Protein AF-A0A7S2WQH9-F1 (afdb_monomer_lite)

Structure (mmCIF, N/CA/C/O backbone):
data_AF-A0A7S2WQH9-F1
#
_entry.id   AF-A0A7S2WQH9-F1
#
loop_
_atom_site.group_PDB
_atom_site.id
_atom_site.type_symbol
_atom_site.label_atom_id
_atom_site.label_alt_id
_atom_site.label_comp_id
_atom_site.label_asym_id
_atom_site.label_entity_id
_atom_site.label_seq_id
_atom_site.pdbx_PDB_ins_code
_atom_site.Cartn_x
_atom_site.Cartn_y
_atom_site.Cartn_z
_atom_site.occupancy
_atom_site.B_iso_or_equiv
_atom_site.auth_seq_id
_atom_site.auth_comp_id
_atom_site.auth_asym_id
_atom_site.auth_atom_id
_atom_site.pdbx_PDB_model_num
ATOM 1 N N . SER A 1 1 ? -2.756 -6.458 -1.793 1.00 85.88 1 SER A N 1
ATOM 2 C CA . SER A 1 1 ? -1.752 -6.428 -0.694 1.00 85.88 1 SER A CA 1
ATOM 3 C C . SER A 1 1 ? -2.312 -5.592 0.445 1.00 85.88 1 SER A C 1
ATOM 5 O O . SER A 1 1 ? -3.087 -4.692 0.148 1.00 85.88 1 SER A O 1
ATOM 7 N N . VAL A 1 2 ? -1.973 -5.863 1.709 1.00 92.31 2 VAL A N 1
ATOM 8 C CA . VAL A 1 2 ? -2.461 -5.081 2.862 1.00 92.31 2 VAL A CA 1
ATOM 9 C C . VAL A 1 2 ? -1.279 -4.612 3.695 1.00 92.31 2 VAL A C 1
ATOM 11 O O . VAL A 1 2 ? -0.438 -5.411 4.097 1.00 92.31 2 VAL A O 1
ATOM 14 N N . ILE A 1 3 ? -1.234 -3.314 3.964 1.00 93.81 3 ILE A N 1
ATOM 15 C CA . ILE A 1 3 ? -0.282 -2.675 4.868 1.00 93.81 3 ILE A CA 1
ATOM 16 C C . ILE A 1 3 ? -1.102 -2.006 5.973 1.00 93.81 3 ILE A C 1
ATOM 18 O O . ILE A 1 3 ? -2.163 -1.447 5.701 1.00 93.81 3 ILE A O 1
ATOM 22 N N . PHE A 1 4 ? -0.628 -2.039 7.217 1.00 94.31 4 PHE A N 1
ATOM 23 C CA . PHE A 1 4 ? -1.263 -1.304 8.308 1.00 94.31 4 PHE A CA 1
ATOM 24 C C . PHE A 1 4 ? -0.250 -0.499 9.122 1.00 94.31 4 PHE A C 1
ATOM 26 O O . PHE A 1 4 ? 0.942 -0.823 9.158 1.00 94.31 4 PHE A O 1
ATOM 33 N N . GLY A 1 5 ? -0.707 0.584 9.752 1.00 92.56 5 GLY A N 1
ATOM 34 C CA . GLY A 1 5 ? 0.181 1.441 10.528 1.00 92.56 5 GLY A CA 1
ATOM 35 C C . GLY A 1 5 ? -0.457 2.691 11.125 1.00 92.56 5 GLY A C 1
ATOM 36 O O . GLY A 1 5 ? -1.673 2.802 11.286 1.00 92.56 5 GLY A O 1
ATOM 37 N N . GLY A 1 6 ? 0.416 3.605 11.548 1.00 91.69 6 GLY A N 1
ATOM 38 C CA . GLY A 1 6 ? 0.036 4.908 12.091 1.00 91.69 6 GLY A CA 1
ATOM 39 C C . GLY A 1 6 ? -0.436 5.874 11.010 1.00 91.69 6 GLY A C 1
ATOM 40 O O . GLY A 1 6 ? -0.325 5.588 9.823 1.00 91.69 6 GLY A O 1
ATOM 41 N N . TYR A 1 7 ? -0.930 7.036 11.421 1.00 92.50 7 TYR A N 1
ATOM 42 C CA . TYR A 1 7 ? -1.322 8.078 10.481 1.00 92.50 7 TYR A CA 1
ATOM 43 C C . TYR A 1 7 ? -0.098 8.497 9.640 1.00 92.50 7 TYR A C 1
ATOM 45 O O . TYR A 1 7 ? 0.966 8.745 10.220 1.00 92.50 7 TYR A O 1
ATOM 53 N N . PRO A 1 8 ? -0.204 8.536 8.300 1.00 89.88 8 PRO A N 1
ATOM 54 C CA . PRO A 1 8 ? 0.939 8.777 7.425 1.00 89.88 8 PRO A CA 1
ATOM 55 C C . PRO A 1 8 ? 1.293 10.269 7.416 1.00 89.88 8 PRO A C 1
ATOM 57 O O . PRO A 1 8 ? 0.717 11.060 6.675 1.00 89.88 8 PRO A O 1
ATOM 60 N N . ILE A 1 9 ? 2.234 10.658 8.277 1.00 86.75 9 ILE A N 1
ATOM 61 C CA . ILE A 1 9 ? 2.769 12.024 8.378 1.00 86.75 9 ILE A CA 1
ATOM 62 C C . ILE A 1 9 ? 4.289 12.041 8.310 1.00 86.75 9 ILE A C 1
ATOM 64 O O . ILE A 1 9 ? 4.961 11.081 8.693 1.00 86.75 9 ILE A O 1
ATOM 68 N N . GLY A 1 10 ? 4.823 13.174 7.856 1.00 81.31 10 GLY A N 1
ATOM 69 C CA . GLY A 1 10 ? 6.255 13.453 7.842 1.00 81.31 10 GLY A CA 1
ATOM 70 C C . GLY A 1 10 ? 7.046 12.596 6.853 1.00 81.31 10 GLY A C 1
ATOM 71 O O . GLY A 1 10 ? 6.497 11.983 5.932 1.00 81.31 10 GLY A O 1
ATOM 72 N N . GLN A 1 11 ? 8.365 12.575 7.044 1.00 76.56 11 GLN A N 1
ATOM 73 C CA . GLN A 1 11 ? 9.305 11.847 6.191 1.00 76.56 11 GLN A CA 1
ATOM 74 C C . GLN A 1 11 ? 9.329 10.353 6.520 1.00 76.56 11 GLN A C 1
ATOM 76 O O . GLN A 1 11 ? 9.323 9.954 7.686 1.00 76.56 11 GLN A O 1
ATOM 81 N N . ALA A 1 12 ? 9.420 9.514 5.485 1.00 66.31 12 ALA A N 1
ATOM 82 C CA . ALA A 1 12 ? 9.465 8.063 5.654 1.00 66.31 12 ALA A CA 1
ATOM 83 C C . ALA A 1 12 ? 10.757 7.568 6.338 1.00 66.31 12 ALA A C 1
ATOM 85 O O . ALA A 1 12 ? 10.753 6.511 6.974 1.00 66.31 12 ALA A O 1
ATOM 86 N N . ARG A 1 13 ? 11.868 8.317 6.234 1.00 62.41 13 ARG A N 1
ATOM 87 C CA . ARG A 1 13 ? 13.151 8.002 6.883 1.00 62.41 13 ARG A CA 1
ATOM 88 C C . ARG A 1 13 ? 13.748 9.237 7.554 1.00 62.41 13 ARG A C 1
ATOM 90 O O . ARG A 1 13 ? 14.088 10.202 6.894 1.00 62.41 13 ARG A O 1
ATOM 97 N N . ILE A 1 14 ? 13.943 9.160 8.870 1.00 53.47 14 ILE A N 1
ATOM 98 C CA . ILE A 1 14 ? 14.487 10.261 9.691 1.00 53.47 14 ILE A CA 1
ATOM 99 C C . ILE A 1 14 ? 16.033 10.337 9.619 1.00 53.47 14 ILE A C 1
ATOM 101 O O . ILE A 1 14 ? 16.617 11.349 9.986 1.00 53.47 14 ILE A O 1
ATOM 105 N N . LYS A 1 15 ? 16.726 9.275 9.170 1.00 46.50 15 LYS A N 1
ATOM 106 C CA . LYS A 1 15 ? 18.191 9.116 9.334 1.00 46.50 15 LYS A CA 1
ATOM 107 C C . LYS A 1 15 ? 18.936 8.589 8.099 1.00 46.50 15 LYS A C 1
ATOM 109 O O . LYS A 1 15 ? 19.721 7.653 8.215 1.00 46.50 15 LYS A O 1
ATOM 114 N N . THR A 1 16 ? 18.698 9.098 6.894 1.00 44.44 16 THR A N 1
ATOM 115 C CA . THR A 1 16 ? 19.559 8.718 5.756 1.00 44.44 16 THR A CA 1
ATOM 116 C C . THR A 1 16 ? 19.994 9.952 4.975 1.00 44.44 16 THR A C 1
ATOM 118 O O . THR A 1 16 ? 19.183 10.802 4.658 1.00 44.44 16 THR A O 1
ATOM 121 N N . GLU A 1 17 ? 21.285 10.069 4.667 1.00 42.97 17 GLU A N 1
ATOM 122 C CA . GLU A 1 17 ? 21.854 11.223 3.945 1.00 42.97 17 GLU A CA 1
ATOM 123 C C . GLU A 1 17 ? 21.628 11.157 2.421 1.00 42.97 17 GLU A C 1
ATOM 125 O O . GLU A 1 17 ? 22.018 12.055 1.679 1.00 42.97 17 GLU A O 1
ATOM 130 N N . ARG A 1 18 ? 20.978 10.099 1.914 1.00 43.75 18 ARG A N 1
ATOM 131 C CA . ARG A 1 18 ? 20.701 9.945 0.478 1.00 43.75 18 ARG A CA 1
ATOM 132 C C . ARG A 1 18 ? 19.501 10.793 0.068 1.00 43.75 18 ARG A C 1
ATOM 134 O O . ARG A 1 18 ? 18.456 10.714 0.697 1.00 43.75 18 ARG A O 1
ATOM 141 N N . ILE A 1 19 ? 19.605 11.535 -1.029 1.00 42.09 19 ILE A N 1
ATOM 142 C CA . ILE A 1 19 ? 18.558 12.440 -1.549 1.00 42.09 19 ILE A CA 1
ATOM 143 C C . ILE A 1 19 ? 17.200 11.730 -1.765 1.00 42.09 19 ILE A C 1
ATOM 145 O O . ILE A 1 19 ? 16.151 12.333 -1.558 1.00 42.09 19 ILE A O 1
ATOM 149 N N . THR A 1 20 ? 17.199 10.421 -2.044 1.00 42.38 20 THR A N 1
ATOM 150 C CA . THR A 1 20 ? 15.993 9.574 -2.168 1.00 42.38 20 THR A CA 1
ATOM 151 C C . THR A 1 20 ? 15.301 9.231 -0.837 1.00 42.38 20 THR A C 1
ATOM 153 O O . THR A 1 20 ? 14.271 8.567 -0.831 1.00 42.38 20 THR A O 1
ATOM 156 N N . SER A 1 21 ? 15.847 9.662 0.304 1.00 44.06 21 SER A N 1
ATOM 157 C CA . SER A 1 21 ? 15.296 9.427 1.650 1.00 44.06 21 SER A CA 1
ATOM 158 C C . SER A 1 21 ? 14.391 10.551 2.169 1.00 44.06 21 SER A C 1
ATOM 160 O O . SER A 1 21 ? 13.825 10.421 3.252 1.00 44.06 21 SER A O 1
ATOM 162 N N . ARG A 1 22 ? 14.216 11.629 1.389 1.00 53.50 22 ARG A N 1
ATOM 163 C CA . ARG A 1 22 ? 13.374 12.789 1.734 1.00 53.50 22 ARG A CA 1
ATOM 164 C C . ARG A 1 22 ? 11.903 12.641 1.336 1.00 53.50 22 ARG A C 1
ATOM 166 O O . ARG A 1 22 ? 11.122 13.561 1.558 1.00 53.50 22 ARG A O 1
ATOM 173 N N . SER A 1 23 ? 11.516 11.515 0.740 1.00 71.88 23 SER A N 1
ATOM 174 C CA . SER A 1 23 ? 10.138 11.279 0.313 1.00 71.88 23 SER A CA 1
ATOM 175 C C . SER A 1 23 ? 9.193 11.250 1.520 1.00 71.88 23 SER A C 1
ATOM 177 O O . SER A 1 23 ? 9.481 10.615 2.544 1.00 71.88 23 SER A O 1
ATOM 179 N N . SER A 1 24 ? 8.065 11.956 1.407 1.00 85.81 24 SER A N 1
ATOM 180 C CA . SER A 1 24 ? 7.007 11.918 2.417 1.00 85.81 24 SER A CA 1
ATOM 181 C C . SER A 1 24 ? 6.504 10.482 2.600 1.00 85.81 24 SER A C 1
ATOM 183 O O . SER A 1 24 ? 6.575 9.655 1.686 1.00 85.81 24 SER A O 1
ATOM 185 N N . SER A 1 25 ? 5.994 10.164 3.788 1.00 88.00 25 SER A N 1
ATOM 186 C CA . SER A 1 25 ? 5.383 8.856 4.066 1.00 88.00 25 SER A CA 1
ATOM 187 C C . SER A 1 25 ? 4.287 8.507 3.052 1.00 88.00 25 SER A C 1
ATOM 189 O O . SER A 1 25 ? 4.229 7.371 2.583 1.00 88.00 25 SER A O 1
ATOM 191 N N . ILE A 1 26 ? 3.496 9.501 2.643 1.00 90.50 26 ILE A N 1
ATOM 192 C CA . ILE A 1 26 ? 2.481 9.395 1.591 1.00 90.50 26 ILE A CA 1
ATOM 193 C C . ILE A 1 26 ? 3.116 8.988 0.257 1.00 90.50 26 ILE A C 1
ATOM 195 O O . ILE A 1 26 ? 2.700 7.996 -0.336 1.00 90.50 26 ILE A O 1
ATOM 199 N N . ALA A 1 27 ? 4.170 9.680 -0.187 1.00 89.38 27 ALA A N 1
ATOM 200 C CA . ALA A 1 27 ? 4.860 9.341 -1.430 1.00 89.38 27 ALA A CA 1
ATOM 201 C C . ALA A 1 27 ? 5.435 7.912 -1.404 1.00 89.38 27 ALA A C 1
ATOM 203 O O . ALA A 1 27 ? 5.351 7.190 -2.398 1.00 89.38 27 ALA A O 1
ATOM 204 N N . CYS A 1 28 ? 5.968 7.460 -0.264 1.00 90.06 28 CYS A N 1
ATOM 205 C CA . CYS A 1 28 ? 6.432 6.078 -0.106 1.00 90.06 28 CYS A CA 1
ATOM 206 C C . CYS A 1 28 ? 5.297 5.046 -0.206 1.00 90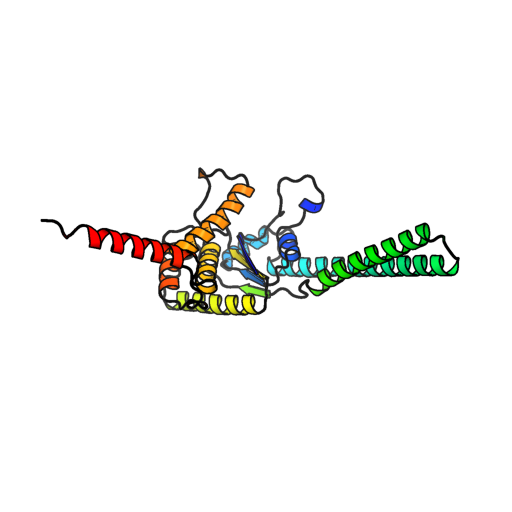.06 28 CYS A C 1
ATOM 208 O O . CYS A 1 28 ? 5.489 3.993 -0.809 1.00 90.06 28 CYS A O 1
ATOM 210 N N . LEU A 1 29 ? 4.117 5.333 0.350 1.00 92.44 29 LEU A N 1
ATOM 211 C CA . LEU A 1 29 ? 2.952 4.450 0.222 1.00 92.44 29 LEU A CA 1
ATOM 212 C C . LEU A 1 29 ? 2.469 4.375 -1.233 1.00 92.44 29 LEU A C 1
ATOM 214 O O . LEU A 1 29 ? 2.243 3.281 -1.748 1.00 92.44 29 LEU A O 1
ATOM 218 N N . LEU A 1 30 ? 2.389 5.517 -1.917 1.00 92.69 30 LEU A N 1
ATOM 219 C CA . LEU A 1 30 ? 1.971 5.590 -3.319 1.00 92.69 30 LEU A CA 1
ATOM 220 C C . LEU A 1 30 ? 2.952 4.871 -4.252 1.00 92.69 30 LEU A C 1
ATOM 222 O O . LEU A 1 30 ? 2.540 4.115 -5.126 1.00 92.69 30 LEU A O 1
ATOM 226 N N . THR A 1 31 ? 4.258 5.041 -4.039 1.00 89.00 31 THR A N 1
ATOM 227 C CA . THR A 1 31 ? 5.298 4.339 -4.819 1.00 89.00 31 THR A CA 1
ATOM 228 C C . THR A 1 31 ? 5.365 2.841 -4.527 1.00 89.00 31 THR A C 1
ATOM 230 O O . THR A 1 31 ? 5.705 2.068 -5.419 1.00 89.00 31 THR A O 1
ATOM 233 N N . ALA A 1 32 ? 4.965 2.402 -3.329 1.00 89.75 32 ALA A N 1
ATOM 234 C CA . ALA A 1 32 ? 4.709 0.990 -3.034 1.00 89.75 32 ALA A CA 1
ATOM 235 C C . ALA A 1 32 ? 3.418 0.459 -3.697 1.00 89.75 32 ALA A C 1
ATOM 237 O O . ALA A 1 32 ? 3.112 -0.734 -3.615 1.00 89.75 32 ALA A O 1
ATOM 238 N N . GLY A 1 33 ? 2.664 1.336 -4.366 1.00 91.38 33 GLY A N 1
ATOM 239 C CA . GLY A 1 33 ? 1.462 1.017 -5.118 1.00 91.38 33 GLY A CA 1
ATOM 240 C C . GLY A 1 33 ? 0.169 1.087 -4.313 1.00 91.38 33 GLY A C 1
ATOM 241 O O . GLY A 1 33 ? -0.858 0.657 -4.819 1.00 91.38 33 GLY A O 1
ATOM 242 N N . VAL A 1 34 ? 0.175 1.591 -3.078 1.00 94.94 34 VAL A N 1
ATOM 243 C CA . VAL A 1 34 ? -1.071 1.741 -2.313 1.00 94.94 34 VAL A CA 1
ATOM 244 C C . VAL A 1 34 ? -2.069 2.585 -3.107 1.00 94.94 34 VAL A C 1
ATOM 246 O O . VAL A 1 34 ? -1.754 3.697 -3.525 1.00 94.94 34 VAL A O 1
ATOM 249 N N . ASP A 1 35 ? -3.266 2.040 -3.300 1.00 95.38 35 ASP A N 1
ATOM 250 C CA . ASP A 1 35 ? -4.356 2.661 -4.059 1.00 95.38 35 ASP A CA 1
ATOM 251 C C . ASP A 1 35 ? -5.600 2.918 -3.201 1.00 95.38 35 ASP A C 1
ATOM 253 O O . ASP A 1 35 ? -6.436 3.748 -3.558 1.00 95.38 35 ASP A O 1
ATOM 257 N N . THR A 1 36 ? -5.702 2.253 -2.048 1.00 97.12 36 THR A N 1
ATOM 258 C CA . THR A 1 36 ? -6.862 2.337 -1.165 1.00 97.12 36 THR A CA 1
ATOM 259 C C . THR A 1 36 ? -6.431 2.630 0.262 1.00 97.12 36 THR A C 1
ATOM 261 O O . THR A 1 36 ? -5.694 1.866 0.883 1.00 97.12 36 THR A O 1
ATOM 264 N N . PHE A 1 37 ? -6.928 3.729 0.811 1.00 97.56 37 PHE A N 1
ATOM 265 C CA . PHE A 1 37 ? -6.622 4.207 2.150 1.00 97.56 37 PHE A CA 1
ATOM 266 C C . PHE A 1 37 ? -7.820 4.011 3.071 1.00 97.56 37 PHE A C 1
ATOM 268 O O . PHE A 1 37 ? -8.892 4.551 2.817 1.00 97.56 37 PHE A O 1
ATOM 275 N N . VAL A 1 38 ? -7.636 3.270 4.162 1.00 97.69 38 VAL A N 1
ATOM 276 C CA . VAL A 1 38 ? -8.684 3.000 5.153 1.00 97.69 38 VAL A CA 1
ATOM 277 C C . VAL A 1 38 ? -8.359 3.746 6.438 1.00 97.69 38 VAL A C 1
ATOM 279 O O . VAL A 1 38 ? -7.436 3.383 7.172 1.00 97.69 38 VAL A O 1
ATOM 282 N N . CYS A 1 39 ? -9.121 4.800 6.709 1.00 96.69 39 CYS A N 1
ATOM 283 C CA . CYS A 1 39 ? -8.968 5.633 7.887 1.00 96.69 39 CYS A CA 1
ATOM 284 C C . CYS A 1 39 ? -9.885 5.155 9.015 1.00 96.69 39 CYS A C 1
ATOM 286 O O . CYS A 1 39 ? -11.108 5.195 8.888 1.00 96.69 39 CYS A O 1
ATOM 288 N N . LEU A 1 40 ? -9.281 4.757 10.138 1.00 95.81 40 LEU A N 1
ATOM 289 C CA . LEU A 1 40 ? -9.995 4.290 11.333 1.00 95.81 40 LEU A CA 1
ATOM 290 C C . LEU A 1 40 ? -10.157 5.366 12.419 1.00 95.81 40 LEU A C 1
ATOM 292 O O . LEU A 1 40 ? -10.553 5.064 13.547 1.00 95.81 40 LEU A O 1
ATOM 296 N N . MET A 1 41 ? -9.755 6.603 12.125 1.00 94.25 41 MET A N 1
ATOM 297 C CA . MET A 1 41 ? -9.747 7.710 13.082 1.00 94.25 41 MET A CA 1
ATOM 298 C C . MET A 1 41 ? -11.119 8.368 13.182 1.00 94.25 41 MET A C 1
ATOM 300 O O . MET A 1 41 ? -11.883 8.374 12.226 1.00 94.25 41 MET A O 1
ATOM 304 N N . GLU A 1 42 ? -11.430 8.941 14.337 1.00 93.44 42 GLU A N 1
ATOM 305 C CA . GLU A 1 42 ? -12.643 9.739 14.510 1.00 93.44 42 GLU A CA 1
ATOM 306 C C . GLU A 1 42 ? -12.458 11.125 13.877 1.00 93.44 42 GLU A C 1
ATOM 308 O O . GLU A 1 42 ? -11.332 11.621 13.752 1.00 93.44 42 GLU A O 1
ATOM 313 N N . ALA A 1 43 ? -13.560 11.778 13.501 1.00 91.81 43 ALA A N 1
ATOM 314 C CA . ALA A 1 43 ? -13.522 13.084 12.838 1.00 91.81 43 ALA A CA 1
ATOM 315 C C . ALA A 1 43 ? -12.763 14.141 13.666 1.00 91.81 43 ALA A C 1
ATOM 317 O O . ALA A 1 43 ? -11.989 14.927 13.122 1.00 91.81 43 ALA A O 1
ATOM 318 N N . GLU A 1 44 ? -12.905 14.109 14.993 1.00 91.06 44 GLU A N 1
ATOM 319 C CA . GLU A 1 44 ? -12.182 14.994 15.915 1.00 91.06 44 GLU A CA 1
ATOM 320 C C . GLU A 1 44 ? -10.669 14.736 15.931 1.00 91.06 44 GLU A C 1
ATOM 322 O O . GLU A 1 44 ? -9.857 15.655 16.062 1.00 91.06 44 GLU A O 1
ATOM 327 N N . GLU A 1 45 ? -10.253 13.473 15.806 1.00 91.12 45 GLU A N 1
ATOM 328 C CA . GLU A 1 45 ? -8.840 13.132 15.678 1.00 91.12 45 GLU A CA 1
ATOM 329 C C . GLU A 1 45 ? -8.288 13.638 14.345 1.00 91.12 45 GLU A C 1
ATOM 331 O O . GLU A 1 45 ? -7.236 14.273 14.344 1.00 91.12 45 GLU A O 1
ATOM 336 N N . LEU A 1 46 ? -9.012 13.440 13.240 1.00 90.00 46 LEU A N 1
ATOM 337 C CA . LEU A 1 46 ? -8.623 13.952 11.922 1.00 9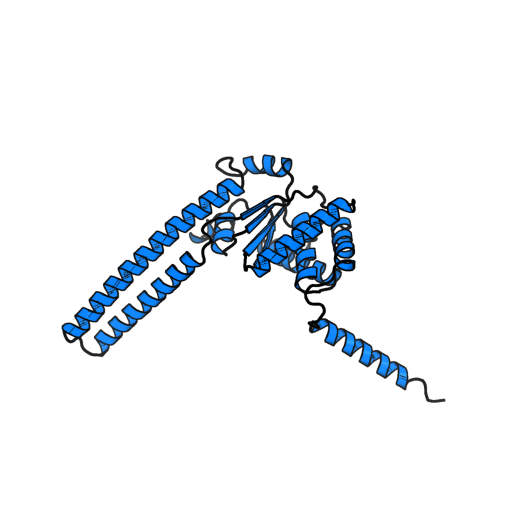0.00 46 LEU A CA 1
ATOM 338 C C . LEU A 1 46 ? -8.530 15.480 11.888 1.00 90.00 46 LEU A C 1
ATOM 340 O O . LEU A 1 46 ? -7.566 16.025 11.352 1.00 90.00 46 LEU A O 1
ATOM 344 N N . ALA A 1 47 ? -9.474 16.180 12.519 1.00 88.81 47 ALA A N 1
ATOM 345 C CA . ALA A 1 47 ? -9.448 17.636 12.628 1.00 88.81 47 ALA A CA 1
ATOM 346 C C . ALA A 1 47 ? -8.183 18.140 13.344 1.00 88.81 47 ALA A C 1
ATOM 348 O O . ALA A 1 47 ? -7.607 19.155 12.949 1.00 88.81 47 ALA A O 1
ATOM 349 N N . ARG A 1 48 ? -7.698 17.410 14.360 1.00 88.69 48 ARG A N 1
ATOM 350 C CA . ARG A 1 48 ? -6.413 17.713 15.014 1.00 88.69 48 ARG A CA 1
ATOM 351 C C . ARG A 1 48 ? -5.222 17.452 14.095 1.00 88.69 48 ARG A C 1
ATOM 353 O O . ARG A 1 48 ? -4.264 18.221 14.140 1.00 88.69 48 ARG A O 1
ATOM 360 N N . MET A 1 49 ? -5.290 16.419 13.254 1.00 86.69 49 MET A N 1
ATOM 361 C CA . MET A 1 49 ? -4.211 16.081 12.320 1.00 86.69 49 MET A CA 1
ATOM 362 C C . MET A 1 49 ? -4.059 17.084 11.172 1.00 86.69 49 MET A C 1
ATOM 364 O O . MET A 1 49 ? -2.940 17.238 10.693 1.00 86.69 49 MET A O 1
ATOM 368 N N . LYS A 1 50 ? -5.109 17.827 10.779 1.00 84.12 50 LYS A N 1
ATOM 369 C CA . LYS A 1 50 ? -4.999 18.901 9.763 1.00 84.12 50 LYS A CA 1
ATOM 370 C C . LYS A 1 50 ? -3.870 19.890 10.067 1.00 84.12 50 LYS A C 1
ATOM 372 O O . LYS A 1 50 ? -3.195 20.355 9.163 1.00 84.12 50 LYS A O 1
ATOM 377 N N . LYS A 1 51 ? -3.636 20.187 11.351 1.00 80.44 51 LYS A N 1
ATOM 378 C CA . LYS A 1 51 ? -2.599 21.134 11.800 1.00 80.44 51 LYS A CA 1
ATOM 379 C C . LYS A 1 51 ? -1.168 20.629 11.598 1.00 80.44 51 LYS A C 1
ATOM 381 O O . LYS A 1 51 ? -0.235 21.410 11.733 1.00 80.44 51 LYS A O 1
ATOM 386 N N . VAL A 1 52 ? -0.995 19.329 11.363 1.00 78.81 52 VAL A N 1
ATOM 387 C CA . VAL A 1 52 ? 0.318 18.687 11.209 1.00 78.81 52 VAL A CA 1
ATOM 388 C C . VAL A 1 52 ? 0.795 18.744 9.758 1.00 78.81 52 VAL A C 1
ATOM 390 O O . VAL A 1 52 ? 1.996 18.693 9.509 1.00 78.81 52 VAL A O 1
ATOM 393 N N . HIS A 1 53 ? -0.133 18.865 8.810 1.00 76.56 53 HIS A N 1
ATOM 394 C CA . HIS A 1 53 ? 0.171 18.916 7.385 1.00 76.56 53 HIS A CA 1
ATOM 395 C C . HIS A 1 53 ? 0.549 20.334 6.962 1.00 76.56 53 HIS A C 1
ATOM 397 O O . HIS A 1 53 ? -0.112 21.296 7.352 1.00 76.56 53 HIS A O 1
ATOM 403 N N . GLU A 1 54 ? 1.602 20.468 6.148 1.00 70.06 54 GLU A N 1
ATOM 404 C CA . GLU A 1 54 ? 2.237 21.759 5.821 1.00 70.06 54 GLU A CA 1
ATOM 405 C C . GLU A 1 54 ? 1.256 22.792 5.248 1.00 70.06 54 GLU A C 1
ATOM 407 O O . GLU A 1 54 ? 1.395 23.990 5.488 1.00 70.06 54 GLU A O 1
ATOM 412 N N . LYS A 1 55 ? 0.241 22.325 4.514 1.00 75.50 55 LYS A N 1
ATOM 413 C CA . LYS A 1 55 ? -0.769 23.164 3.852 1.00 75.50 55 LYS A CA 1
ATOM 414 C C . LYS A 1 55 ? -2.115 23.212 4.584 1.00 75.50 55 LYS A C 1
ATOM 416 O O . LYS A 1 55 ? -3.071 23.776 4.061 1.00 75.50 55 LYS A O 1
ATOM 421 N N . GLY A 1 56 ? -2.221 22.600 5.767 1.00 77.75 56 GLY A N 1
ATOM 422 C CA . GLY A 1 56 ? -3.484 22.492 6.508 1.00 77.75 56 GLY A CA 1
ATOM 423 C C . GLY A 1 56 ? -4.523 21.563 5.866 1.00 77.75 56 GLY A C 1
ATOM 424 O O . GLY A 1 56 ? -5.685 21.558 6.280 1.00 77.75 56 GLY A O 1
ATOM 425 N N . TRP A 1 57 ? -4.117 20.805 4.847 1.00 82.44 57 TRP A N 1
ATOM 426 C CA . TRP A 1 57 ? -4.966 19.871 4.115 1.00 82.44 57 TRP A CA 1
ATOM 427 C C . TRP A 1 57 ? -5.346 18.667 4.968 1.00 82.44 57 TRP A C 1
ATOM 429 O O . TRP A 1 57 ? -4.658 18.306 5.928 1.00 82.44 57 TRP A O 1
ATOM 439 N N . LEU A 1 58 ? -6.461 18.033 4.617 1.00 85.31 58 LEU A N 1
ATOM 440 C CA . LEU A 1 58 ? -6.714 16.673 5.070 1.00 85.31 58 LEU A CA 1
ATOM 441 C C . LEU A 1 58 ? -5.771 15.696 4.361 1.00 85.31 58 LEU A C 1
ATOM 443 O O . LEU A 1 58 ? -5.226 15.970 3.293 1.00 85.31 58 LEU A O 1
ATOM 447 N N . PHE A 1 59 ? -5.573 14.533 4.978 1.00 87.88 59 PHE A N 1
ATOM 448 C CA . PHE A 1 59 ? -4.720 13.493 4.410 1.00 87.88 59 PHE A CA 1
ATOM 449 C C . PHE A 1 59 ? -5.182 13.031 3.020 1.00 87.88 59 PHE A C 1
ATOM 451 O O . PHE A 1 59 ? -4.345 12.763 2.167 1.00 87.88 59 PHE A O 1
ATOM 458 N N . ASP A 1 60 ? -6.488 12.913 2.791 1.00 90.56 60 ASP A N 1
ATOM 459 C CA . ASP A 1 60 ? -7.041 12.503 1.501 1.00 90.56 60 ASP A CA 1
ATOM 460 C C . ASP A 1 60 ? -6.760 13.540 0.408 1.00 90.56 60 ASP A C 1
ATOM 462 O O . ASP A 1 60 ? -6.274 13.181 -0.663 1.00 90.56 60 ASP A O 1
ATOM 466 N N . GLU A 1 61 ? -6.976 14.823 0.688 1.00 90.75 61 GLU A N 1
ATOM 467 C CA . GLU A 1 61 ? -6.624 15.928 -0.211 1.00 90.75 61 GLU A CA 1
ATOM 468 C C . GLU A 1 61 ? -5.132 15.895 -0.572 1.00 90.75 61 GLU A C 1
ATOM 470 O O . GLU A 1 61 ? -4.762 15.903 -1.748 1.00 90.75 61 GLU A O 1
ATOM 475 N N . GLU A 1 62 ? -4.265 15.788 0.436 1.00 89.88 62 GLU A N 1
ATOM 476 C CA . GLU A 1 62 ? -2.818 15.746 0.241 1.00 89.88 62 GLU A CA 1
ATOM 477 C C . GLU A 1 62 ? -2.374 14.507 -0.550 1.00 89.88 62 GLU A C 1
ATOM 479 O O . GLU A 1 62 ? -1.585 14.621 -1.491 1.00 89.88 62 GLU A O 1
ATOM 484 N N . ALA A 1 63 ? -2.909 13.327 -0.229 1.00 91.56 63 ALA A N 1
ATOM 485 C CA . ALA A 1 63 ? -2.598 12.090 -0.937 1.00 91.56 63 ALA A CA 1
ATOM 486 C C . ALA A 1 63 ? -3.011 12.144 -2.412 1.00 91.56 63 ALA A C 1
ATOM 488 O O . ALA A 1 63 ? -2.255 11.676 -3.266 1.00 91.56 63 ALA A O 1
ATOM 489 N N . ASN A 1 64 ? -4.159 12.749 -2.727 1.00 93.88 64 ASN A N 1
ATOM 490 C CA . ASN A 1 64 ? -4.612 12.921 -4.107 1.00 93.88 64 ASN A CA 1
ATOM 491 C C . ASN A 1 64 ? -3.698 13.861 -4.900 1.00 93.88 64 ASN A C 1
ATOM 493 O O . ASN A 1 64 ? -3.348 13.553 -6.040 1.00 93.88 64 ASN A O 1
ATOM 497 N N . VAL A 1 65 ? -3.246 14.962 -4.289 1.00 91.75 65 VAL A N 1
ATOM 498 C CA . VAL A 1 65 ? -2.276 15.868 -4.922 1.00 91.75 65 VAL A CA 1
ATOM 499 C C . VAL A 1 65 ? -0.953 15.147 -5.184 1.00 91.75 65 VAL A C 1
ATOM 501 O O . VAL A 1 65 ? -0.468 15.165 -6.315 1.00 91.75 65 VAL A O 1
ATOM 504 N N . PHE A 1 66 ? -0.410 14.427 -4.196 1.00 90.75 66 PHE A N 1
ATOM 505 C CA . PHE A 1 66 ? 0.808 13.633 -4.396 1.00 90.75 66 PHE A CA 1
ATOM 506 C C . PHE A 1 66 ? 0.639 12.549 -5.464 1.00 90.75 66 PHE A C 1
ATOM 508 O O . PHE A 1 66 ? 1.563 12.310 -6.238 1.00 90.75 66 PHE A O 1
ATOM 515 N N . CYS A 1 67 ? -0.519 11.890 -5.531 1.00 93.19 67 CYS A N 1
ATOM 516 C CA . CYS A 1 67 ? -0.804 10.892 -6.558 1.00 93.19 67 CYS A CA 1
ATOM 517 C C . CYS A 1 67 ? -0.781 11.514 -7.960 1.00 93.19 67 CYS A C 1
ATOM 519 O O . CYS A 1 67 ? -0.112 10.986 -8.852 1.00 93.19 67 CYS A O 1
ATOM 521 N N . ALA A 1 68 ? -1.433 12.667 -8.135 1.00 93.56 68 ALA A N 1
ATOM 522 C CA . ALA A 1 68 ? -1.438 13.399 -9.396 1.00 93.56 68 ALA A CA 1
ATOM 523 C C . ALA A 1 68 ? -0.032 13.875 -9.798 1.00 93.56 68 ALA A C 1
ATOM 525 O O . ALA A 1 68 ? 0.354 13.736 -10.961 1.00 93.56 68 ALA A O 1
ATOM 526 N N . ASP A 1 69 ? 0.749 14.385 -8.844 1.00 91.88 69 ASP A N 1
ATOM 527 C CA . ASP A 1 69 ? 2.115 14.850 -9.087 1.00 91.88 69 ASP A CA 1
ATOM 528 C C . ASP A 1 69 ? 3.051 13.692 -9.455 1.00 91.88 69 ASP A C 1
ATOM 530 O O . ASP A 1 69 ? 3.725 13.762 -10.481 1.00 91.88 69 ASP A O 1
ATOM 534 N N . ILE A 1 70 ? 3.030 12.581 -8.706 1.00 91.44 70 ILE A N 1
ATOM 535 C CA . ILE A 1 70 ? 3.811 11.380 -9.045 1.00 91.44 70 ILE A CA 1
ATOM 536 C C . ILE A 1 70 ? 3.423 10.879 -10.436 1.00 91.44 70 ILE A C 1
ATOM 538 O O . ILE A 1 70 ? 4.296 10.590 -11.249 1.00 91.44 70 ILE A O 1
ATOM 542 N N . ARG A 1 71 ? 2.127 10.815 -10.758 1.00 92.69 71 ARG A N 1
ATOM 543 C CA . ARG A 1 71 ? 1.670 10.376 -12.082 1.00 92.69 71 ARG A CA 1
ATOM 544 C C . ARG A 1 71 ? 2.179 11.288 -13.203 1.00 92.69 71 ARG A C 1
ATOM 546 O O . ARG A 1 71 ? 2.535 10.781 -14.269 1.00 92.69 71 ARG A O 1
ATOM 553 N N . ARG A 1 72 ? 2.231 12.605 -12.970 1.00 93.12 72 ARG A N 1
ATOM 554 C CA . ARG A 1 72 ? 2.788 13.587 -13.914 1.00 93.12 72 ARG A CA 1
ATOM 555 C C . ARG A 1 72 ? 4.286 13.364 -14.136 1.00 93.12 72 ARG A C 1
ATOM 557 O O . ARG A 1 72 ? 4.735 13.355 -15.276 1.00 93.12 72 ARG A O 1
ATOM 564 N N . GLU A 1 73 ? 5.042 13.112 -13.076 1.00 92.06 73 GLU A N 1
ATOM 565 C CA . GLU A 1 73 ? 6.472 12.799 -13.189 1.00 92.06 73 GLU A CA 1
ATOM 566 C C . GLU A 1 73 ? 6.711 11.464 -13.907 1.00 92.06 73 GLU A C 1
ATOM 568 O O . GLU A 1 73 ? 7.606 11.345 -14.745 1.00 92.06 73 GLU A O 1
ATOM 573 N N . LEU A 1 74 ? 5.869 10.458 -13.649 1.00 92.12 74 LEU A N 1
ATOM 574 C CA . LEU A 1 74 ? 5.980 9.162 -14.312 1.00 92.12 74 LEU A CA 1
ATOM 575 C C . LEU A 1 74 ? 5.764 9.263 -15.820 1.00 92.12 74 LEU A C 1
ATOM 577 O O . LEU A 1 74 ? 6.539 8.668 -16.565 1.00 92.12 74 LEU A O 1
ATOM 581 N N . ILE A 1 75 ? 4.770 10.027 -16.290 1.00 95.00 75 ILE A N 1
ATOM 582 C CA . ILE A 1 75 ? 4.553 10.182 -17.737 1.00 95.00 75 ILE A CA 1
ATOM 583 C C . ILE A 1 75 ? 5.726 10.905 -18.415 1.00 95.00 75 ILE A C 1
ATOM 585 O O . ILE A 1 75 ? 6.130 10.506 -19.507 1.00 95.00 75 ILE A O 1
ATOM 589 N N . VAL A 1 76 ? 6.330 11.899 -17.753 1.00 95.31 76 VAL A N 1
ATOM 590 C CA . VAL A 1 76 ? 7.552 12.557 -18.246 1.00 95.31 76 VAL A CA 1
ATOM 591 C C . VAL A 1 76 ? 8.695 11.545 -18.356 1.00 95.31 76 VAL A C 1
ATOM 593 O O . VAL A 1 76 ? 9.355 11.477 -19.392 1.00 95.31 76 VAL A O 1
ATOM 596 N N . GLY A 1 77 ? 8.882 10.700 -17.338 1.00 93.69 77 GLY A N 1
ATOM 597 C CA . GLY A 1 77 ? 9.880 9.628 -17.356 1.00 93.69 77 GLY A CA 1
ATOM 598 C C . GLY A 1 77 ? 9.658 8.602 -18.473 1.00 93.69 77 GLY A C 1
ATOM 599 O O . GLY A 1 77 ? 10.614 8.215 -19.148 1.00 93.69 77 GLY A O 1
ATOM 600 N N . VAL A 1 78 ? 8.406 8.194 -18.719 1.00 96.75 78 VAL A N 1
ATOM 601 C CA . VAL A 1 78 ? 8.057 7.287 -19.827 1.00 96.75 78 VAL A CA 1
ATOM 602 C C . VAL A 1 78 ? 8.390 7.920 -21.177 1.00 96.75 78 VAL A C 1
ATOM 604 O O . VAL A 1 78 ? 9.011 7.264 -22.013 1.00 96.75 78 VAL A O 1
ATOM 607 N N . ASN A 1 79 ? 8.031 9.189 -21.380 1.00 96.94 79 ASN A N 1
ATOM 608 C CA . ASN A 1 79 ? 8.312 9.902 -22.627 1.00 96.94 79 ASN A CA 1
ATOM 609 C C . ASN A 1 79 ? 9.822 10.044 -22.868 1.00 96.94 79 ASN A C 1
ATOM 611 O O . ASN A 1 79 ? 10.292 9.747 -23.963 1.00 96.94 79 ASN A O 1
ATOM 615 N N . ALA A 1 80 ? 10.600 10.380 -21.835 1.00 96.44 80 ALA A N 1
ATOM 616 C CA . ALA A 1 80 ? 12.058 10.451 -21.934 1.00 96.44 80 ALA A CA 1
ATOM 617 C C . ALA A 1 80 ? 12.694 9.091 -22.293 1.00 96.44 80 ALA A C 1
ATOM 619 O O . ALA A 1 80 ? 13.623 9.021 -23.103 1.00 96.44 80 ALA A O 1
ATOM 620 N N . CYS A 1 81 ? 12.183 7.987 -21.732 1.00 96.38 81 CYS A N 1
ATOM 621 C CA . CYS A 1 81 ? 12.633 6.643 -22.104 1.00 96.38 81 CYS A CA 1
ATOM 622 C C . CYS A 1 81 ? 12.256 6.298 -23.552 1.00 96.38 81 CYS A C 1
ATOM 624 O O . CYS A 1 81 ? 13.064 5.699 -24.262 1.00 96.38 81 CYS A O 1
ATOM 626 N N . ALA A 1 82 ? 11.064 6.704 -24.003 1.00 97.44 82 ALA A N 1
ATOM 627 C CA . ALA A 1 82 ? 10.607 6.500 -25.375 1.00 97.44 82 ALA A CA 1
ATOM 628 C C . ALA A 1 82 ? 11.502 7.239 -26.382 1.00 97.44 82 ALA A C 1
ATOM 630 O O . ALA A 1 82 ? 12.007 6.626 -27.320 1.00 97.44 82 ALA A O 1
ATOM 631 N N . GLU A 1 83 ? 11.778 8.524 -26.149 1.00 97.38 83 GLU A N 1
ATOM 632 C CA . GLU A 1 83 ? 12.685 9.326 -26.982 1.00 97.38 83 GLU A CA 1
ATOM 633 C C . GLU A 1 83 ? 14.090 8.716 -27.037 1.00 97.38 83 GLU A C 1
ATOM 635 O O . GLU A 1 83 ? 14.697 8.596 -28.105 1.00 97.38 83 GLU A O 1
ATOM 640 N N . SER A 1 84 ? 14.602 8.263 -25.890 1.00 96.00 84 SER A N 1
ATOM 641 C CA . SER A 1 84 ? 15.907 7.614 -25.836 1.00 96.00 84 SER A CA 1
ATOM 642 C C . SER A 1 84 ? 15.952 6.283 -26.589 1.00 96.00 84 SER A C 1
ATOM 644 O O . SER A 1 84 ? 17.005 5.943 -27.137 1.00 96.00 84 SER A O 1
ATOM 646 N N . LEU A 1 85 ? 14.866 5.510 -26.577 1.00 97.50 85 LEU A N 1
ATOM 647 C CA . LEU A 1 85 ? 14.756 4.266 -27.331 1.00 97.50 85 LEU A CA 1
ATOM 648 C C . LEU A 1 85 ? 14.737 4.550 -28.836 1.00 97.50 85 LEU A C 1
ATOM 650 O O . LEU A 1 85 ? 15.467 3.905 -29.585 1.00 97.50 85 LEU A O 1
ATOM 654 N N . GLU A 1 86 ? 13.969 5.546 -29.279 1.00 97.06 86 GLU A N 1
ATOM 655 C CA . GLU A 1 86 ? 13.928 5.951 -30.688 1.00 97.06 86 GLU A CA 1
ATOM 656 C C . GLU A 1 86 ? 15.300 6.419 -31.190 1.00 97.06 86 GLU A C 1
ATOM 658 O O . GLU A 1 86 ? 15.750 6.009 -32.264 1.00 97.06 86 GLU A O 1
ATOM 663 N N . TYR A 1 87 ? 16.036 7.186 -30.379 1.00 96.56 87 TYR A N 1
ATOM 664 C CA . TYR A 1 87 ? 17.413 7.560 -30.702 1.00 96.56 87 TYR A CA 1
ATOM 665 C C . TYR A 1 87 ? 18.339 6.338 -30.837 1.00 96.56 87 TYR A C 1
ATOM 667 O O . TYR A 1 87 ? 19.137 6.262 -31.778 1.00 96.56 87 TYR A O 1
ATOM 675 N N . ALA A 1 88 ? 18.238 5.367 -29.923 1.00 95.81 88 ALA A N 1
ATOM 676 C CA . ALA A 1 88 ? 19.051 4.152 -29.963 1.00 95.81 88 ALA A CA 1
ATOM 677 C C . ALA A 1 88 ? 18.756 3.304 -31.212 1.00 95.81 88 ALA A C 1
ATOM 679 O O . ALA A 1 88 ? 19.693 2.925 -31.917 1.00 95.81 88 ALA A O 1
ATOM 680 N N . LYS A 1 89 ? 17.473 3.114 -31.552 1.00 96.62 89 LYS A N 1
ATOM 681 C CA . LYS A 1 89 ? 17.031 2.435 -32.782 1.00 96.62 89 LYS A CA 1
ATOM 682 C C . LYS A 1 89 ? 17.584 3.106 -34.036 1.00 96.62 89 LYS A C 1
ATOM 684 O O . LYS A 1 89 ? 18.145 2.440 -34.905 1.00 96.62 89 LYS A O 1
ATOM 689 N N . ALA A 1 90 ? 17.465 4.434 -34.129 1.00 96.00 90 ALA A N 1
ATOM 690 C CA . ALA A 1 90 ? 17.967 5.195 -35.271 1.00 96.00 90 ALA A CA 1
ATOM 691 C C . ALA A 1 90 ? 19.491 5.051 -35.425 1.00 96.00 90 ALA A C 1
ATOM 693 O O . ALA A 1 90 ? 20.006 4.914 -36.539 1.00 96.00 90 ALA A O 1
ATOM 694 N N . ARG A 1 91 ? 20.225 5.036 -34.305 1.00 94.88 91 ARG A N 1
ATOM 695 C CA . ARG A 1 91 ? 21.680 4.846 -34.289 1.00 94.88 91 ARG A CA 1
ATOM 696 C C . ARG A 1 91 ? 22.082 3.430 -34.710 1.00 94.88 91 ARG A C 1
ATOM 698 O O . ARG A 1 91 ? 22.986 3.296 -35.534 1.00 94.88 91 ARG A O 1
ATOM 705 N N . ALA A 1 92 ? 21.412 2.399 -34.197 1.00 93.00 92 ALA A N 1
ATOM 706 C CA . ALA A 1 92 ? 21.656 1.008 -34.574 1.00 93.00 92 ALA A CA 1
ATOM 707 C C . ALA A 1 92 ? 21.335 0.756 -36.057 1.00 93.00 92 ALA A C 1
ATOM 709 O O . ALA A 1 92 ? 22.130 0.140 -36.766 1.00 93.00 92 ALA A O 1
ATOM 710 N N . ALA A 1 93 ? 20.230 1.317 -36.563 1.00 93.69 93 ALA A N 1
ATOM 711 C CA . ALA A 1 93 ? 19.862 1.250 -37.976 1.00 93.69 93 ALA A CA 1
ATOM 712 C C . ALA A 1 93 ? 20.900 1.923 -38.885 1.00 93.69 93 ALA A C 1
ATOM 714 O O . ALA A 1 93 ? 21.270 1.362 -39.917 1.00 93.69 93 ALA A O 1
ATOM 715 N N . ARG A 1 94 ? 21.423 3.089 -38.484 1.00 93.56 94 ARG A N 1
ATOM 716 C CA . ARG A 1 94 ? 22.508 3.757 -39.214 1.00 93.56 94 ARG A CA 1
ATOM 717 C C . ARG A 1 94 ? 23.788 2.918 -39.222 1.00 93.56 94 ARG A C 1
ATOM 719 O O . ARG A 1 94 ? 24.435 2.844 -40.259 1.00 93.56 94 ARG A O 1
ATOM 726 N N . GLY A 1 95 ? 24.132 2.264 -38.110 1.00 91.00 95 GLY A N 1
ATOM 727 C CA . GLY A 1 95 ? 25.272 1.340 -38.048 1.00 91.00 95 GLY A CA 1
ATOM 728 C C . GLY A 1 95 ? 25.168 0.211 -39.079 1.00 91.00 95 GLY A C 1
ATOM 729 O O . GLY A 1 95 ? 26.122 -0.030 -39.824 1.00 91.00 95 GLY A O 1
ATOM 730 N N . ARG A 1 96 ? 23.972 -0.384 -39.215 1.00 90.56 96 ARG A N 1
ATOM 731 C CA . ARG A 1 96 ? 23.672 -1.416 -40.225 1.00 90.56 96 ARG A CA 1
ATOM 732 C C . ARG A 1 96 ? 23.810 -0.892 -41.654 1.00 90.56 96 ARG A C 1
ATOM 734 O O . ARG A 1 96 ? 24.346 -1.590 -42.505 1.00 90.56 96 ARG A O 1
ATOM 741 N N . GLN A 1 97 ? 23.352 0.333 -41.914 1.00 91.56 97 GLN A N 1
ATOM 742 C CA . GLN A 1 97 ? 23.433 0.957 -43.241 1.00 91.56 97 GLN A CA 1
ATOM 743 C C . GLN A 1 97 ? 24.863 1.332 -43.644 1.00 91.56 97 GLN A C 1
ATOM 745 O O . GLN A 1 97 ? 25.239 1.155 -44.798 1.00 91.56 97 GLN A O 1
ATOM 750 N N . VAL A 1 98 ? 25.653 1.863 -42.708 1.00 91.62 98 VAL A N 1
ATOM 751 C CA . VAL A 1 98 ? 27.035 2.311 -42.960 1.00 91.62 98 VAL A CA 1
ATOM 752 C C . VAL A 1 98 ? 28.020 1.132 -42.979 1.00 91.62 98 VAL A C 1
ATOM 754 O O . VAL A 1 98 ? 29.146 1.281 -43.444 1.00 91.62 98 VAL A O 1
ATOM 757 N N . GLY A 1 99 ? 27.599 -0.050 -42.518 1.00 87.44 99 GLY A N 1
ATOM 758 C CA . GLY A 1 99 ? 28.423 -1.257 -42.526 1.00 87.44 99 GLY A CA 1
ATOM 759 C C . GLY A 1 99 ? 29.447 -1.274 -41.395 1.00 87.44 99 GLY A C 1
ATOM 760 O O . GLY A 1 99 ? 30.613 -1.597 -41.618 1.00 87.44 99 GLY A O 1
ATOM 761 N N . TYR A 1 100 ? 29.036 -0.903 -40.179 1.00 89.94 100 TYR A N 1
ATOM 762 C CA . TYR A 1 100 ? 29.896 -1.056 -39.005 1.00 89.94 100 TYR A CA 1
ATOM 763 C C . TYR A 1 100 ? 30.352 -2.510 -38.845 1.00 89.94 100 TYR A C 1
ATOM 765 O O . TYR A 1 100 ? 29.608 -3.453 -39.118 1.00 89.94 100 TYR A O 1
ATOM 773 N N . GLY A 1 101 ? 31.593 -2.692 -38.385 1.00 89.88 101 GLY A N 1
ATOM 774 C CA . GLY A 1 101 ? 32.116 -4.022 -38.083 1.00 89.88 101 GLY A CA 1
ATOM 775 C C . GLY A 1 101 ? 31.246 -4.727 -37.039 1.00 89.88 101 GLY A C 1
ATOM 776 O O . GLY A 1 101 ? 30.669 -4.075 -36.168 1.00 89.88 101 GLY A O 1
ATOM 777 N N . ARG A 1 102 ? 31.179 -6.063 -37.101 1.00 90.12 102 ARG A N 1
ATOM 778 C CA . ARG A 1 102 ? 30.272 -6.887 -36.279 1.00 90.12 102 ARG A CA 1
ATOM 779 C C . ARG A 1 102 ? 30.296 -6.520 -34.791 1.00 90.12 102 ARG A C 1
ATOM 781 O O . ARG A 1 102 ? 29.254 -6.238 -34.225 1.00 90.12 102 ARG A O 1
ATOM 788 N N . ALA A 1 103 ? 31.485 -6.384 -34.204 1.00 91.50 103 ALA A N 1
ATOM 789 C CA . ALA A 1 103 ? 31.635 -6.018 -32.794 1.00 91.50 103 ALA A CA 1
ATOM 790 C C . ALA A 1 103 ? 31.034 -4.641 -32.438 1.00 91.50 103 ALA A C 1
ATOM 792 O O . ALA A 1 103 ? 30.490 -4.463 -31.353 1.00 91.50 103 ALA A O 1
ATOM 793 N N . GLN A 1 104 ? 31.124 -3.660 -33.340 1.00 92.06 104 GLN A N 1
ATOM 794 C CA . GLN A 1 104 ? 30.549 -2.331 -33.128 1.00 92.06 104 GLN A CA 1
ATOM 795 C C . GLN A 1 104 ? 29.029 -2.345 -33.321 1.00 92.06 104 GLN A C 1
ATOM 797 O O . GLN A 1 104 ? 28.319 -1.647 -32.600 1.00 92.06 104 GLN A O 1
ATOM 802 N N . GLN A 1 105 ? 28.527 -3.140 -34.268 1.00 93.81 105 GLN A N 1
ATOM 803 C CA . GLN A 1 105 ? 27.090 -3.316 -34.458 1.00 93.81 105 GLN A CA 1
ATOM 804 C C . GLN A 1 105 ? 26.450 -4.021 -33.256 1.00 93.81 105 GLN A C 1
ATOM 806 O O . GLN A 1 105 ? 25.453 -3.525 -32.738 1.00 93.81 105 GLN A O 1
ATOM 811 N N . ASP A 1 106 ? 27.078 -5.084 -32.745 1.00 93.88 106 ASP A N 1
ATOM 812 C CA . ASP A 1 106 ? 26.609 -5.817 -31.565 1.00 93.88 106 ASP A CA 1
ATOM 813 C C . ASP A 1 106 ? 26.479 -4.882 -30.345 1.00 93.88 106 ASP A C 1
ATOM 815 O O . ASP A 1 106 ? 25.501 -4.943 -29.604 1.00 93.88 106 ASP A O 1
ATOM 819 N N . GLN A 1 107 ? 27.418 -3.943 -30.158 1.00 95.25 107 GLN A N 1
ATOM 820 C CA . GLN A 1 107 ? 27.326 -2.934 -29.093 1.00 95.25 107 GLN A CA 1
ATOM 821 C C . GLN A 1 107 ? 26.125 -1.990 -29.253 1.00 95.25 107 GLN A C 1
ATOM 823 O O . GLN A 1 107 ? 25.524 -1.591 -28.254 1.00 95.25 107 GLN A O 1
ATOM 828 N N . LEU A 1 108 ? 25.782 -1.606 -30.486 1.00 93.69 108 LEU A N 1
ATOM 829 C CA . LEU A 1 108 ? 24.618 -0.757 -30.750 1.00 93.69 108 LEU A CA 1
ATOM 830 C C . LEU A 1 108 ? 23.310 -1.511 -30.525 1.00 93.69 108 LEU A C 1
ATOM 832 O O . LEU A 1 108 ? 22.388 -0.938 -29.950 1.00 93.69 108 LEU A O 1
ATOM 836 N N . ASP A 1 109 ? 23.252 -2.779 -30.926 1.00 93.38 109 ASP A N 1
ATOM 837 C CA . ASP A 1 109 ? 22.073 -3.625 -30.745 1.00 93.38 109 ASP A CA 1
ATOM 838 C C . ASP A 1 109 ? 21.833 -3.915 -29.249 1.00 93.38 109 ASP A C 1
ATOM 840 O O . ASP A 1 109 ? 20.714 -3.755 -28.765 1.00 93.38 109 ASP A O 1
ATOM 844 N N . ILE A 1 110 ? 22.892 -4.197 -28.473 1.00 95.81 110 ILE A N 1
ATOM 845 C CA . ILE A 1 110 ? 22.813 -4.316 -27.003 1.00 95.81 110 ILE A CA 1
ATOM 846 C C . ILE A 1 110 ? 22.332 -3.002 -26.368 1.00 95.81 110 ILE A C 1
ATOM 848 O O . ILE A 1 110 ? 21.530 -3.004 -25.432 1.00 95.81 110 ILE A O 1
ATOM 852 N N . ALA A 1 111 ? 22.818 -1.853 -26.846 1.00 94.81 111 ALA A N 1
ATOM 853 C CA . ALA A 1 111 ? 22.377 -0.558 -26.338 1.00 94.81 111 ALA A CA 1
ATOM 854 C C . ALA A 1 111 ? 20.894 -0.289 -26.651 1.00 94.81 111 ALA A C 1
ATOM 856 O O . ALA A 1 111 ? 20.181 0.216 -25.783 1.00 94.81 111 ALA A O 1
ATOM 857 N N . GLU A 1 112 ? 20.424 -0.636 -27.853 1.00 96.81 112 GLU A N 1
ATOM 858 C CA . GLU A 1 112 ? 19.009 -0.572 -28.239 1.00 96.81 112 GLU A CA 1
ATOM 859 C C . GLU A 1 112 ? 18.148 -1.451 -27.322 1.00 96.81 112 GLU A C 1
ATOM 861 O O . GLU A 1 112 ? 17.159 -0.972 -26.760 1.00 96.81 112 GLU A O 1
ATOM 866 N N . GLU A 1 113 ? 18.555 -2.703 -27.103 1.00 97.00 113 GLU A N 1
ATOM 867 C CA . GLU A 1 113 ? 17.849 -3.649 -26.236 1.00 97.00 113 GLU A CA 1
ATOM 868 C C . GLU A 1 113 ? 17.775 -3.158 -24.783 1.00 97.00 113 GLU A C 1
ATOM 870 O O . GLU A 1 113 ? 16.708 -3.188 -24.165 1.00 97.00 113 GLU A O 1
ATOM 875 N N . ASN A 1 114 ? 18.870 -2.620 -24.242 1.00 96.94 114 ASN A N 1
ATOM 876 C CA . ASN A 1 114 ? 18.878 -2.038 -22.899 1.00 96.94 114 ASN A CA 1
ATOM 877 C C . ASN A 1 114 ? 17.886 -0.872 -22.774 1.00 96.94 114 ASN A C 1
ATOM 879 O O . ASN A 1 114 ? 17.098 -0.837 -21.828 1.00 96.94 114 ASN A O 1
ATOM 883 N N . ARG A 1 115 ? 17.855 0.045 -23.752 1.00 97.12 115 ARG A N 1
ATOM 884 C CA . ARG A 1 115 ? 16.887 1.158 -23.753 1.00 97.12 115 ARG A CA 1
ATOM 885 C C . ARG A 1 115 ? 15.450 0.674 -23.894 1.00 97.12 115 ARG A C 1
ATOM 887 O O . ARG A 1 115 ? 14.550 1.278 -23.313 1.00 97.12 115 ARG A O 1
ATOM 894 N N . ARG A 1 116 ? 15.228 -0.415 -24.633 1.00 97.44 116 ARG A N 1
ATOM 895 C CA . ARG A 1 116 ? 13.908 -1.035 -24.764 1.00 97.44 116 ARG A CA 1
ATOM 896 C C . ARG A 1 116 ? 13.426 -1.574 -23.425 1.00 97.44 116 ARG A C 1
ATOM 898 O O . ARG A 1 116 ? 12.327 -1.238 -23.001 1.00 97.44 116 ARG A O 1
ATOM 905 N N . ASN A 1 117 ? 14.285 -2.312 -22.729 1.00 97.00 117 ASN A N 1
ATOM 906 C CA . ASN A 1 117 ? 13.994 -2.829 -21.396 1.00 97.00 117 ASN A CA 1
ATOM 907 C C . ASN A 1 117 ? 13.698 -1.704 -20.391 1.00 97.00 117 ASN A C 1
ATOM 909 O O . ASN A 1 117 ? 12.811 -1.851 -19.551 1.00 97.00 117 ASN A O 1
ATOM 913 N N . ASP A 1 118 ? 14.419 -0.584 -20.463 1.00 95.88 118 ASP A N 1
ATOM 914 C CA . ASP A 1 118 ? 14.169 0.578 -19.603 1.00 95.88 118 ASP A CA 1
ATOM 915 C C . ASP A 1 118 ? 12.811 1.231 -19.900 1.00 95.88 118 ASP A C 1
ATOM 917 O O . ASP A 1 118 ? 12.051 1.519 -18.971 1.00 95.88 118 ASP A O 1
ATOM 921 N N . TYR A 1 119 ? 12.467 1.399 -21.182 1.00 97.56 119 TYR A N 1
ATOM 922 C CA . TYR A 1 119 ? 11.151 1.884 -21.600 1.00 97.56 119 TYR A CA 1
ATOM 923 C C . TYR A 1 119 ? 10.026 0.959 -21.126 1.00 97.56 119 TYR A C 1
ATOM 925 O O . TYR A 1 119 ? 9.078 1.434 -20.502 1.00 97.56 119 TYR A O 1
ATOM 933 N N . ASP A 1 120 ? 10.145 -0.349 -21.354 1.00 97.50 120 ASP A N 1
ATOM 934 C CA . ASP A 1 120 ? 9.116 -1.323 -20.985 1.00 97.50 120 ASP A CA 1
ATOM 935 C C . ASP A 1 120 ? 8.888 -1.339 -19.464 1.00 97.50 120 ASP A C 1
ATOM 937 O O . ASP A 1 120 ? 7.744 -1.357 -19.004 1.00 97.50 120 ASP A O 1
ATOM 941 N N . LYS A 1 121 ? 9.958 -1.235 -18.662 1.00 95.75 121 LYS A N 1
ATOM 942 C CA . LYS A 1 121 ? 9.862 -1.101 -17.197 1.00 95.75 121 LYS A CA 1
ATOM 943 C C . LYS A 1 121 ? 9.163 0.192 -16.780 1.00 95.75 121 LYS A C 1
ATOM 945 O O . LYS A 1 121 ? 8.282 0.149 -15.922 1.00 95.75 121 LYS A O 1
ATOM 950 N N . ALA A 1 122 ? 9.541 1.331 -17.364 1.00 94.38 122 ALA A N 1
ATOM 951 C CA . ALA A 1 122 ? 8.936 2.624 -17.045 1.00 94.38 122 ALA A CA 1
ATOM 952 C C . ALA A 1 122 ? 7.447 2.655 -17.426 1.00 94.38 122 ALA A C 1
ATOM 954 O O . ALA A 1 122 ? 6.605 3.078 -16.630 1.00 94.38 122 ALA A O 1
ATOM 955 N N . LYS A 1 123 ? 7.113 2.133 -18.612 1.00 96.62 123 LYS A N 1
ATOM 956 C CA . LYS A 1 123 ? 5.745 2.007 -19.121 1.00 96.62 123 LYS A CA 1
ATOM 957 C C . LYS A 1 123 ? 4.903 1.100 -18.229 1.00 96.62 123 LYS A C 1
ATOM 959 O O . LYS A 1 123 ? 3.829 1.511 -17.798 1.00 96.62 123 LYS A O 1
ATOM 964 N N . ALA A 1 124 ? 5.414 -0.080 -17.877 1.00 94.75 124 ALA A N 1
ATOM 965 C CA . ALA A 1 124 ? 4.732 -1.000 -16.973 1.00 94.75 124 ALA A CA 1
ATOM 966 C C . ALA A 1 124 ? 4.520 -0.389 -15.581 1.00 94.75 124 ALA A C 1
ATOM 968 O O . ALA A 1 124 ? 3.472 -0.599 -14.973 1.00 94.75 124 ALA A O 1
ATOM 969 N N . PHE A 1 125 ? 5.483 0.378 -15.061 1.00 91.75 125 PHE A N 1
ATOM 970 C CA . PHE A 1 125 ? 5.314 1.064 -13.781 1.00 91.75 125 PHE A CA 1
ATOM 971 C C . PHE A 1 125 ? 4.212 2.129 -13.847 1.00 91.75 125 PHE A C 1
ATOM 973 O O . PHE A 1 125 ? 3.358 2.163 -12.965 1.00 91.75 125 PHE A O 1
ATOM 980 N N . TYR A 1 126 ? 4.181 2.945 -14.907 1.00 93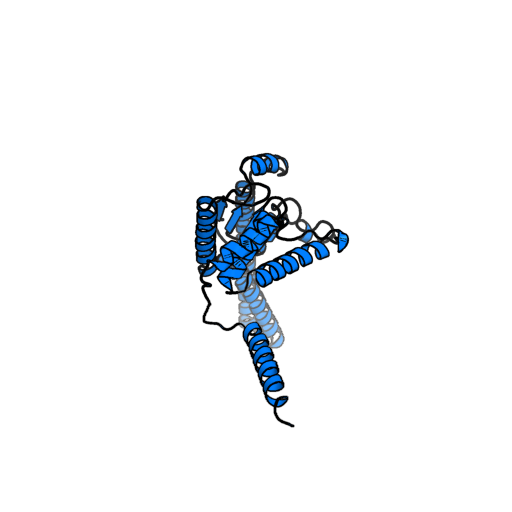.81 126 TYR A N 1
ATOM 981 C CA . TYR A 1 126 ? 3.128 3.941 -15.134 1.00 93.81 126 TYR A CA 1
ATOM 982 C C . TYR A 1 126 ? 1.740 3.306 -15.303 1.00 93.81 126 TYR A C 1
ATOM 984 O O . TYR A 1 126 ? 0.779 3.757 -14.681 1.00 93.81 126 TYR A O 1
ATOM 992 N N . ASP A 1 127 ? 1.634 2.241 -16.101 1.00 92.62 127 ASP A N 1
ATOM 993 C CA . ASP A 1 127 ? 0.360 1.569 -16.379 1.00 92.62 127 ASP A CA 1
ATOM 994 C C . ASP A 1 127 ? -0.215 0.890 -15.124 1.00 92.62 127 ASP A C 1
ATOM 996 O O . ASP A 1 127 ? -1.428 0.869 -14.926 1.00 92.62 127 ASP A O 1
ATOM 1000 N N . ASN A 1 128 ? 0.654 0.391 -14.238 1.00 90.50 128 ASN A N 1
ATOM 1001 C CA . ASN A 1 128 ? 0.266 -0.198 -12.951 1.00 90.50 128 ASN A CA 1
ATOM 1002 C C . ASN A 1 128 ? 0.115 0.832 -11.813 1.00 90.50 128 ASN A C 1
ATOM 1004 O O . ASN A 1 128 ? -0.269 0.466 -10.690 1.00 90.50 128 ASN A O 1
ATOM 1008 N N . PHE A 1 129 ? 0.452 2.101 -12.057 1.00 91.50 129 PHE A N 1
ATOM 1009 C CA . PHE A 1 129 ? 0.275 3.176 -11.089 1.00 91.50 129 PHE A CA 1
ATOM 1010 C C . PHE A 1 129 ? -1.176 3.655 -11.117 1.00 91.50 129 PHE A C 1
ATOM 1012 O O . PHE A 1 129 ? -1.726 3.984 -12.173 1.00 91.50 129 PHE A O 1
ATOM 1019 N N . THR A 1 130 ? -1.804 3.709 -9.943 1.00 89.69 130 THR A N 1
ATOM 1020 C CA . THR A 1 130 ? -3.227 4.038 -9.856 1.00 89.69 130 THR A CA 1
ATOM 1021 C C . THR A 1 130 ? -3.502 5.463 -10.362 1.00 89.69 130 THR A C 1
ATOM 1023 O O . THR A 1 130 ? -2.752 6.386 -10.035 1.00 89.69 130 THR A O 1
ATOM 1026 N N . PRO A 1 131 ? -4.534 5.680 -11.197 1.00 88.38 131 PRO A N 1
ATOM 1027 C CA . PRO A 1 131 ? -4.917 7.023 -11.623 1.00 88.38 131 PRO A CA 1
ATOM 1028 C C . PRO A 1 131 ? -5.685 7.782 -10.539 1.00 88.38 131 PRO A C 1
ATOM 1030 O O . PRO A 1 131 ? -5.618 9.004 -10.515 1.00 88.38 131 PRO A O 1
ATOM 1033 N N . ASN A 1 132 ? -6.401 7.065 -9.669 1.00 91.00 132 ASN A N 1
ATOM 1034 C CA . ASN A 1 132 ? -7.255 7.632 -8.631 1.00 91.00 132 ASN A CA 1
ATOM 1035 C C . ASN A 1 132 ? -7.077 6.850 -7.329 1.00 91.00 132 ASN A C 1
ATOM 1037 O O . ASN A 1 132 ? -6.907 5.629 -7.349 1.00 91.00 132 ASN A O 1
ATOM 1041 N N . LEU A 1 133 ? -7.143 7.549 -6.199 1.00 95.06 133 LEU A N 1
ATOM 1042 C CA . LEU A 1 133 ? -7.108 6.925 -4.883 1.00 95.06 133 LEU A CA 1
ATOM 1043 C C . LEU A 1 133 ? -8.519 6.662 -4.369 1.00 95.06 133 LEU A C 1
ATOM 1045 O O . LEU A 1 133 ? -9.428 7.468 -4.554 1.00 95.06 133 LEU A O 1
ATOM 1049 N N . ASN A 1 134 ? -8.683 5.542 -3.672 1.00 96.44 134 ASN A N 1
ATOM 1050 C CA . ASN A 1 134 ? -9.880 5.260 -2.897 1.00 96.44 134 ASN A CA 1
ATOM 1051 C C . ASN A 1 134 ? -9.637 5.628 -1.434 1.00 96.44 134 ASN A C 1
ATOM 1053 O O . ASN A 1 134 ? -8.637 5.221 -0.840 1.00 96.44 134 ASN A O 1
ATOM 1057 N N . HIS A 1 135 ? -10.583 6.339 -0.828 1.00 96.31 135 HIS A N 1
ATOM 1058 C CA . HIS A 1 135 ? -10.550 6.677 0.591 1.00 96.31 135 HIS A CA 1
ATOM 1059 C C . HIS A 1 135 ? -11.780 6.087 1.279 1.00 96.31 135 HIS A C 1
ATOM 1061 O O . HIS A 1 135 ? -12.913 6.416 0.941 1.00 96.31 135 HIS A O 1
ATOM 1067 N N . ILE A 1 136 ? -11.551 5.202 2.247 1.00 96.94 136 ILE A N 1
ATOM 1068 C CA . ILE A 1 136 ? -12.588 4.594 3.078 1.00 96.94 136 ILE A CA 1
ATOM 1069 C C . ILE A 1 136 ? -12.477 5.201 4.470 1.00 96.94 136 ILE A C 1
ATOM 1071 O O . ILE A 1 136 ? -11.453 5.060 5.142 1.00 96.94 136 ILE A O 1
ATOM 1075 N N . PHE A 1 137 ? -13.540 5.863 4.913 1.00 96.12 137 PHE A N 1
ATOM 1076 C CA . PHE A 1 137 ? -13.638 6.409 6.259 1.00 96.12 137 PHE A CA 1
ATOM 1077 C C . PHE A 1 137 ? -14.510 5.498 7.124 1.00 96.12 137 PHE A C 1
ATOM 1079 O O . PHE A 1 137 ? -15.717 5.403 6.913 1.00 96.12 137 PHE A O 1
ATOM 1086 N N . PHE A 1 138 ? -13.894 4.821 8.094 1.00 95.38 138 PHE A N 1
ATOM 1087 C CA . PHE A 1 138 ? -14.581 3.940 9.037 1.00 95.38 138 PHE A CA 1
ATOM 1088 C C . PHE A 1 138 ? -14.157 4.287 10.469 1.00 95.38 138 PHE A C 1
ATOM 1090 O O . PHE A 1 138 ? -13.243 3.669 11.020 1.00 95.38 138 PHE A O 1
ATOM 1097 N N . PRO A 1 139 ? -14.772 5.302 11.096 1.00 93.19 139 PRO A N 1
ATOM 1098 C CA . PRO A 1 139 ? -14.358 5.746 12.417 1.00 93.19 139 PRO A CA 1
ATOM 1099 C C . PRO A 1 139 ? -14.576 4.637 13.454 1.00 93.19 139 PRO A C 1
ATOM 1101 O O . PRO A 1 139 ? -15.658 4.058 13.592 1.00 93.19 139 PRO A O 1
ATOM 1104 N N . MET A 1 140 ? -13.524 4.337 14.212 1.00 91.94 140 MET A N 1
ATOM 1105 C CA . MET A 1 140 ? -13.595 3.466 15.382 1.00 91.94 140 MET A CA 1
ATOM 1106 C C . MET A 1 140 ? -13.271 4.291 16.631 1.00 91.94 140 MET A C 1
ATOM 1108 O O . MET A 1 140 ? -12.274 5.019 16.597 1.00 91.94 140 MET A O 1
ATOM 1112 N N . PRO A 1 141 ? -14.022 4.145 17.739 1.00 88.62 141 PRO A N 1
ATOM 1113 C CA . PRO A 1 141 ? -13.756 4.879 18.974 1.00 88.62 141 PRO A CA 1
ATOM 1114 C C . PRO A 1 141 ? -12.306 4.737 19.437 1.00 88.62 141 PRO A C 1
ATOM 1116 O O . PRO A 1 141 ? -11.704 3.660 19.324 1.00 88.62 141 PRO A O 1
ATOM 1119 N N . LYS A 1 142 ? -11.709 5.798 19.984 1.00 82.38 142 LYS A N 1
ATOM 1120 C CA . LYS A 1 142 ? -10.383 5.696 20.612 1.00 82.38 142 LYS A CA 1
ATOM 1121 C C . LYS A 1 142 ? -10.417 4.697 21.779 1.00 82.38 142 LYS A C 1
ATOM 1123 O O . LYS A 1 142 ? -11.243 4.792 22.674 1.00 82.38 142 LYS A O 1
ATOM 1128 N N . GLY A 1 143 ? -9.504 3.723 21.773 1.00 74.69 143 GLY A N 1
ATOM 1129 C CA . GLY A 1 143 ? -9.568 2.559 22.675 1.00 74.69 143 GLY A CA 1
ATOM 1130 C C . GLY A 1 143 ? -10.215 1.334 22.021 1.00 74.69 143 GLY A C 1
ATOM 1131 O O . GLY A 1 143 ? -9.938 0.214 22.424 1.00 74.69 143 GLY A O 1
ATOM 1132 N N . GLY A 1 144 ? -10.911 1.516 20.899 1.00 63.53 144 GLY A N 1
ATOM 1133 C CA . GLY A 1 144 ? -11.106 0.514 19.852 1.00 63.53 144 GLY A CA 1
ATOM 1134 C C . GLY A 1 144 ? -12.050 -0.638 20.163 1.00 63.53 144 GLY A C 1
ATOM 1135 O O . GLY A 1 144 ? -12.159 -1.511 19.315 1.00 63.53 144 GLY A O 1
ATOM 1136 N N . VAL A 1 145 ? -12.720 -0.658 21.316 1.00 67.75 145 VAL A N 1
ATOM 1137 C CA . VAL A 1 145 ? -13.679 -1.723 21.626 1.00 67.75 145 VAL A CA 1
ATOM 1138 C C . VAL A 1 145 ? -15.058 -1.261 21.213 1.00 67.75 145 VAL A C 1
ATOM 1140 O O . VAL A 1 145 ? -15.620 -0.347 21.815 1.00 67.75 145 VAL A O 1
ATOM 1143 N N . ARG A 1 146 ? -15.595 -1.917 20.194 1.00 67.94 146 ARG A N 1
ATOM 1144 C CA . ARG A 1 146 ? -17.025 -1.896 19.927 1.00 67.94 146 ARG A CA 1
ATOM 1145 C C . ARG A 1 146 ? -17.643 -2.985 20.799 1.00 67.94 146 ARG A C 1
ATOM 1147 O O . ARG A 1 146 ? -17.234 -4.142 20.733 1.00 67.94 146 ARG A O 1
ATOM 1154 N N . GLN A 1 147 ? -18.501 -2.585 21.731 1.00 67.69 147 GLN A N 1
ATOM 1155 C CA . GLN A 1 147 ? -19.104 -3.506 22.706 1.00 67.69 147 GLN A CA 1
ATOM 1156 C C . GLN A 1 147 ? -20.517 -3.913 22.296 1.00 67.69 147 GLN A C 1
ATOM 1158 O O . GLN A 1 147 ? -21.055 -4.886 22.821 1.00 67.69 147 GLN A O 1
ATOM 1163 N N . ARG A 1 148 ? -21.123 -3.164 21.370 1.00 78.19 148 ARG A N 1
ATOM 1164 C CA . ARG A 1 148 ? -22.492 -3.395 20.925 1.00 78.19 148 ARG A CA 1
ATOM 1165 C C . ARG A 1 148 ? -22.505 -4.322 19.703 1.00 78.19 148 ARG A C 1
ATOM 1167 O O . ARG A 1 148 ? -21.706 -4.102 18.789 1.00 78.19 148 ARG A O 1
ATOM 1174 N N . PRO A 1 149 ? -23.413 -5.312 19.637 1.00 80.44 149 PRO A N 1
ATOM 1175 C CA . PRO A 1 149 ? -23.515 -6.225 18.495 1.00 80.44 149 PRO A CA 1
ATOM 1176 C C . PRO A 1 149 ? -23.651 -5.519 17.138 1.00 80.44 149 PRO A C 1
ATOM 1178 O O . PRO A 1 149 ? -23.097 -5.973 16.137 1.00 80.44 149 PRO A O 1
ATOM 1181 N N . GLU A 1 150 ? -24.347 -4.383 17.088 1.00 84.75 150 GLU A N 1
ATOM 1182 C CA . GLU A 1 150 ? -24.540 -3.603 15.863 1.00 84.75 150 GLU A CA 1
ATOM 1183 C C . GLU A 1 150 ? -23.221 -3.010 15.355 1.00 84.75 150 GLU A C 1
ATOM 1185 O O . GLU A 1 150 ? -22.964 -2.957 14.152 1.00 84.75 150 GLU A O 1
ATOM 1190 N N . GLU A 1 151 ? -22.363 -2.578 16.275 1.00 86.19 151 GLU A N 1
ATOM 1191 C CA . GLU A 1 151 ? -21.068 -2.001 15.947 1.00 86.19 151 GLU A CA 1
ATOM 1192 C C . GLU A 1 151 ? -20.095 -3.072 15.433 1.00 86.19 151 GLU A C 1
ATOM 1194 O O . GLU A 1 151 ? -19.308 -2.793 14.525 1.00 86.19 151 GLU A O 1
ATOM 1199 N N . ASP A 1 152 ? -20.159 -4.287 15.983 1.00 89.00 152 ASP A N 1
ATOM 1200 C CA . ASP A 1 152 ? -19.405 -5.438 15.481 1.00 89.00 152 ASP A CA 1
ATOM 1201 C C . ASP A 1 152 ? -19.862 -5.846 14.085 1.00 89.00 152 ASP A C 1
ATOM 1203 O O . ASP A 1 152 ? -19.023 -6.089 13.220 1.00 89.00 152 ASP A O 1
ATOM 1207 N N . LYS A 1 153 ? -21.176 -5.860 13.831 1.00 89.12 153 LYS A N 1
ATOM 1208 C CA . LYS A 1 153 ? -21.713 -6.136 12.496 1.00 89.12 153 LYS A CA 1
ATOM 1209 C C . LYS A 1 153 ? -21.157 -5.156 11.461 1.00 89.12 153 LYS A C 1
ATOM 1211 O O . LYS A 1 153 ? -20.654 -5.589 10.434 1.00 89.12 153 LYS A O 1
ATOM 1216 N N . GLN A 1 154 ? -21.147 -3.858 11.763 1.00 92.31 154 GLN A N 1
ATOM 1217 C CA . GLN A 1 154 ? -20.551 -2.849 10.876 1.00 92.31 154 GLN A CA 1
ATOM 1218 C C . GLN A 1 154 ? -19.059 -3.093 10.611 1.00 92.31 154 GLN A C 1
ATOM 1220 O O . GLN A 1 154 ? -18.573 -2.836 9.512 1.00 92.31 154 GLN A O 1
ATOM 1225 N N . LEU A 1 155 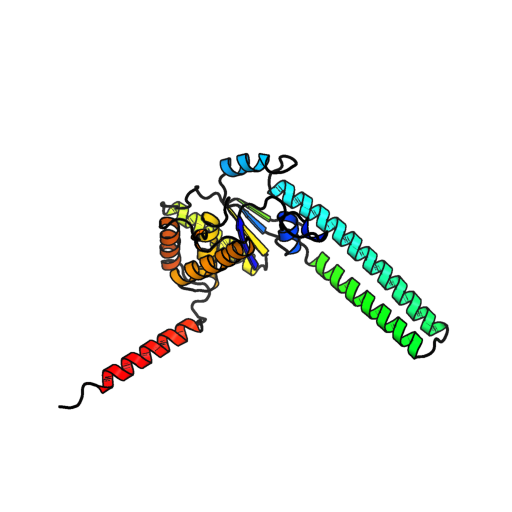? -18.315 -3.560 11.619 1.00 92.88 155 LEU A N 1
ATOM 1226 C CA . LEU A 1 155 ? -16.909 -3.916 11.448 1.00 92.88 155 LEU A CA 1
ATOM 1227 C C . LEU A 1 155 ? -16.764 -5.149 10.549 1.00 92.88 155 LEU A C 1
ATOM 1229 O O . LEU A 1 155 ? -15.907 -5.149 9.673 1.00 92.88 155 LEU A O 1
ATOM 1233 N N . LEU A 1 156 ? -17.607 -6.167 10.716 1.00 92.06 156 LEU A N 1
ATOM 1234 C CA . LEU A 1 156 ? -17.628 -7.340 9.839 1.00 92.06 156 LEU A CA 1
ATOM 1235 C C . LEU A 1 156 ? -17.989 -6.967 8.393 1.00 92.06 156 LEU A C 1
ATOM 1237 O O . LEU A 1 156 ? -17.314 -7.423 7.473 1.00 92.06 156 LEU A O 1
ATOM 1241 N N . ASP A 1 157 ? -18.973 -6.089 8.192 1.00 93.44 157 ASP A N 1
ATOM 1242 C CA . ASP A 1 157 ? -19.357 -5.580 6.870 1.00 93.44 157 ASP A CA 1
ATOM 1243 C C . ASP A 1 157 ? -18.183 -4.844 6.196 1.00 93.44 157 ASP A C 1
ATOM 1245 O O . ASP A 1 157 ? -17.901 -5.065 5.016 1.00 93.44 157 ASP A O 1
ATOM 1249 N N . LEU A 1 158 ? -17.429 -4.034 6.957 1.00 95.44 158 LEU A N 1
ATOM 1250 C CA . LEU A 1 158 ? -16.184 -3.437 6.468 1.00 95.44 158 LEU A CA 1
ATOM 1251 C C . LEU A 1 158 ? -15.183 -4.518 6.045 1.00 95.44 158 LEU A C 1
ATOM 1253 O O . LEU A 1 158 ? -14.599 -4.408 4.972 1.00 95.44 158 LEU A O 1
ATOM 1257 N N . LEU A 1 159 ? -14.953 -5.549 6.863 1.00 95.00 159 LEU A N 1
ATOM 1258 C CA . LEU A 1 159 ? -13.987 -6.604 6.536 1.00 95.00 159 LEU A CA 1
ATOM 1259 C C . LEU A 1 159 ? -14.356 -7.327 5.237 1.00 95.00 159 LEU A C 1
ATOM 1261 O O . LEU A 1 159 ? -13.471 -7.569 4.422 1.00 95.00 159 LEU A O 1
ATOM 1265 N N . VAL A 1 160 ? -15.644 -7.599 5.010 1.00 94.12 160 VAL A N 1
ATOM 1266 C CA . VAL A 1 160 ? -16.136 -8.186 3.754 1.00 94.12 160 VAL A CA 1
ATOM 1267 C C . VAL A 1 160 ? -15.827 -7.278 2.560 1.00 94.12 160 VAL A C 1
ATOM 1269 O O . VAL A 1 160 ? -15.340 -7.759 1.536 1.00 94.12 160 VAL A O 1
ATOM 1272 N N . GLU A 1 161 ? -16.044 -5.968 2.682 1.00 95.94 161 GLU A N 1
ATOM 1273 C CA . GLU A 1 161 ? -15.680 -5.002 1.636 1.00 95.94 161 GLU A CA 1
ATOM 1274 C C . GLU A 1 161 ? -14.162 -4.995 1.377 1.00 95.94 161 GLU A C 1
ATOM 1276 O O . GLU A 1 161 ? -13.713 -5.069 0.229 1.00 95.94 161 GLU A O 1
ATOM 1281 N N . LEU A 1 162 ? -13.341 -4.977 2.431 1.00 96.88 162 LEU A N 1
ATOM 1282 C CA . LEU A 1 162 ? -11.882 -5.001 2.291 1.00 96.88 162 LEU A CA 1
ATOM 1283 C C . LEU A 1 162 ? -11.387 -6.314 1.656 1.00 96.88 162 LEU A C 1
ATOM 1285 O O . LEU A 1 162 ? -10.484 -6.289 0.820 1.00 96.88 162 LEU A O 1
ATOM 1289 N N . GLU A 1 163 ? -11.997 -7.454 1.982 1.00 94.44 163 GLU A N 1
ATOM 1290 C CA . GLU A 1 163 ? -11.720 -8.750 1.349 1.00 94.44 163 GLU A CA 1
ATOM 1291 C C . GLU A 1 163 ? -12.024 -8.734 -0.152 1.00 94.44 163 GLU A C 1
ATOM 1293 O O . GLU A 1 163 ? -11.223 -9.218 -0.957 1.00 94.44 163 GLU A O 1
ATOM 1298 N N . GLN A 1 164 ? -13.161 -8.159 -0.554 1.00 94.06 164 GLN A N 1
ATOM 1299 C CA . GLN A 1 164 ? -13.521 -8.028 -1.968 1.00 94.06 164 GLN A CA 1
ATOM 1300 C C . GLN A 1 164 ? -12.509 -7.168 -2.731 1.00 94.06 164 GLN A C 1
ATOM 1302 O O . GLN A 1 164 ? -12.099 -7.536 -3.834 1.00 94.06 164 GLN A O 1
ATOM 1307 N N . ARG A 1 165 ? -12.040 -6.072 -2.132 1.00 95.19 165 ARG A N 1
ATOM 1308 C CA . ARG A 1 165 ? -10.991 -5.217 -2.710 1.00 95.19 165 ARG A CA 1
ATOM 1309 C C . ARG A 1 165 ? -9.666 -5.948 -2.870 1.00 95.19 165 ARG A C 1
ATOM 1311 O O . ARG A 1 165 ? -9.044 -5.895 -3.930 1.00 95.19 165 ARG A O 1
ATOM 1318 N N . ILE A 1 166 ? -9.266 -6.720 -1.861 1.00 94.25 166 ILE A N 1
ATOM 1319 C CA . ILE A 1 166 ? -8.064 -7.560 -1.941 1.00 94.25 166 ILE A CA 1
ATOM 1320 C C . ILE A 1 166 ? -8.183 -8.573 -3.091 1.00 94.25 166 ILE A C 1
ATOM 1322 O O . ILE A 1 166 ? -7.217 -8.754 -3.835 1.00 94.25 166 ILE A O 1
ATOM 1326 N N . ARG A 1 167 ? -9.362 -9.181 -3.303 1.00 92.44 167 ARG A N 1
ATOM 1327 C CA . ARG A 1 167 ? -9.622 -10.078 -4.450 1.00 92.44 167 ARG A CA 1
ATOM 1328 C C . ARG A 1 167 ? -9.524 -9.362 -5.801 1.00 92.44 167 ARG A C 1
ATOM 1330 O O . ARG A 1 167 ? -9.052 -9.960 -6.765 1.00 92.44 167 ARG A O 1
ATOM 1337 N N . ARG A 1 168 ? -9.881 -8.075 -5.867 1.00 93.06 168 ARG A N 1
ATOM 1338 C CA . ARG A 1 168 ? -9.670 -7.199 -7.040 1.00 93.06 168 ARG A CA 1
ATOM 1339 C C . ARG A 1 168 ? -8.213 -6.743 -7.211 1.00 93.06 168 ARG A C 1
ATOM 1341 O O . ARG A 1 168 ? -7.927 -5.951 -8.100 1.00 93.06 168 ARG A O 1
ATOM 1348 N N . LYS A 1 169 ? -7.287 -7.279 -6.404 1.00 92.25 169 LYS A N 1
ATOM 1349 C CA . LYS A 1 169 ? -5.853 -6.946 -6.375 1.00 92.25 169 LYS A CA 1
ATOM 1350 C C . LYS A 1 169 ? -5.548 -5.510 -5.935 1.00 92.25 169 LYS A C 1
ATOM 1352 O O . LYS A 1 169 ? -4.429 -5.046 -6.149 1.00 92.25 169 LYS A O 1
ATOM 1357 N N . GLU A 1 170 ? -6.482 -4.852 -5.250 1.00 93.88 170 GLU A N 1
ATOM 1358 C CA . GLU A 1 170 ? -6.235 -3.545 -4.636 1.00 93.88 170 GLU A CA 1
ATOM 1359 C C . GLU A 1 170 ? -5.155 -3.654 -3.537 1.00 93.88 170 GLU A C 1
ATOM 1361 O O . GLU A 1 170 ? -4.903 -4.714 -2.926 1.00 93.88 170 GLU A O 1
ATOM 1366 N N . ARG A 1 171 ? -4.453 -2.545 -3.305 1.00 95.31 171 ARG A N 1
ATOM 1367 C CA . ARG A 1 171 ? -3.350 -2.424 -2.345 1.00 95.31 171 ARG A CA 1
ATOM 1368 C C . ARG A 1 171 ? -3.763 -1.453 -1.247 1.00 95.31 171 ARG A C 1
ATOM 1370 O O . ARG A 1 171 ? -3.732 -0.237 -1.416 1.00 95.31 171 ARG A O 1
ATOM 1377 N N . LEU A 1 172 ? -4.145 -2.022 -0.109 1.00 97.19 172 LEU A N 1
ATOM 1378 C CA . LEU A 1 172 ? -4.775 -1.309 0.991 1.00 97.19 172 LEU A CA 1
ATOM 1379 C C . LEU A 1 172 ? -3.728 -0.809 1.991 1.00 97.19 172 LEU A C 1
ATOM 1381 O O . LEU A 1 172 ? -2.833 -1.563 2.383 1.00 97.19 172 LEU A O 1
ATOM 1385 N N . TYR A 1 173 ? -3.900 0.420 2.474 1.00 97.50 173 TYR A N 1
ATOM 1386 C CA . TYR A 1 173 ? -3.238 0.939 3.665 1.00 97.50 173 TYR A CA 1
ATOM 1387 C C . TYR A 1 173 ? -4.259 1.268 4.751 1.00 97.50 173 TYR A C 1
ATOM 1389 O O . TYR A 1 173 ? -5.054 2.197 4.613 1.00 97.50 173 TYR A O 1
ATOM 1397 N N . ILE A 1 174 ? -4.228 0.504 5.840 1.00 97.00 174 ILE A N 1
ATOM 1398 C CA . ILE A 1 174 ? -5.155 0.625 6.965 1.00 97.00 174 ILE A CA 1
ATOM 1399 C C . ILE A 1 174 ? -4.460 1.355 8.106 1.00 97.00 174 ILE A C 1
ATOM 1401 O O . ILE A 1 174 ? -3.455 0.881 8.637 1.00 97.00 174 ILE A O 1
ATOM 1405 N N . PHE A 1 175 ? -4.997 2.495 8.527 1.00 95.50 175 PHE A N 1
ATOM 1406 C CA . PHE A 1 175 ? -4.332 3.304 9.536 1.00 95.50 175 PHE A CA 1
ATOM 1407 C C . PHE A 1 175 ? -5.256 3.855 10.609 1.00 95.50 175 PHE A C 1
ATOM 1409 O O . PHE A 1 175 ? -6.455 4.066 10.446 1.00 95.50 175 PHE A O 1
ATOM 1416 N N . SER A 1 176 ? -4.638 4.103 11.755 1.00 94.12 176 SER A N 1
ATOM 1417 C CA . SER A 1 176 ? -5.200 4.838 12.885 1.00 94.12 176 SER A CA 1
ATOM 1418 C C . SER A 1 176 ? -4.137 5.804 13.401 1.00 94.12 176 SER A C 1
ATOM 1420 O O . SER A 1 176 ? -3.033 5.812 12.871 1.00 94.12 176 SER A O 1
ATOM 1422 N N . GLN A 1 177 ? -4.399 6.575 14.458 1.00 91.50 177 GLN A N 1
ATOM 1423 C CA . GLN A 1 177 ? -3.420 7.553 14.951 1.00 91.50 177 GLN A CA 1
ATOM 1424 C C . GLN A 1 177 ? -2.016 6.951 15.190 1.00 91.50 177 GLN A C 1
ATOM 1426 O O . GLN A 1 177 ? -1.030 7.457 14.663 1.00 91.50 177 GLN A O 1
ATOM 1431 N N . GLY A 1 178 ? -1.924 5.858 15.959 1.00 87.31 178 GLY A N 1
ATOM 1432 C CA . GLY A 1 178 ? -0.646 5.225 16.327 1.00 87.31 178 GLY A CA 1
ATOM 1433 C C . GLY A 1 178 ? -0.357 3.888 15.642 1.00 87.31 178 GLY A C 1
ATOM 1434 O O . GLY A 1 178 ? 0.756 3.385 15.747 1.00 87.31 178 GLY A O 1
ATOM 1435 N N . GLY A 1 179 ? -1.339 3.296 14.959 1.00 88.88 179 GLY A N 1
ATOM 1436 C CA . GLY A 1 179 ? -1.164 2.047 14.210 1.00 88.88 179 GLY A CA 1
ATOM 1437 C C . GLY A 1 179 ? -1.165 0.745 15.009 1.00 88.88 179 GLY A C 1
ATOM 1438 O O . GLY A 1 179 ? -1.362 -0.304 14.412 1.00 88.88 179 GLY A O 1
ATOM 1439 N N . SER A 1 180 ? -1.029 0.795 16.335 1.00 90.75 180 SER A N 1
ATOM 1440 C CA . SER A 1 180 ? -1.007 -0.398 17.199 1.00 90.75 180 SER A CA 1
ATOM 1441 C C . SER A 1 180 ? -2.359 -0.765 17.823 1.00 90.75 180 SER A C 1
ATOM 1443 O O . SER A 1 180 ? -2.533 -1.870 18.311 1.00 90.75 180 SER A O 1
ATOM 1445 N N . GLY A 1 181 ? -3.336 0.147 17.844 1.00 92.25 181 GLY A N 1
ATOM 1446 C CA . GLY A 1 181 ? -4.662 -0.094 18.433 1.00 92.25 181 GLY A CA 1
ATOM 1447 C C . GLY A 1 181 ? -5.675 -0.600 17.404 1.00 92.25 181 GLY A C 1
ATOM 1448 O O . GLY A 1 181 ? -5.685 -1.768 17.034 1.00 92.25 181 GLY A O 1
ATOM 1449 N N . ARG A 1 182 ? -6.508 0.322 16.905 1.00 93.88 182 ARG A N 1
ATOM 1450 C CA . ARG A 1 182 ? -7.588 0.062 15.933 1.00 93.88 182 ARG A CA 1
ATOM 1451 C C . ARG A 1 182 ? -7.094 -0.617 14.654 1.00 93.88 182 ARG A C 1
ATOM 1453 O O . ARG A 1 182 ? -7.679 -1.596 14.213 1.00 93.88 182 ARG A O 1
ATOM 1460 N N . ALA A 1 183 ? -5.982 -0.132 14.099 1.00 94.88 183 ALA A N 1
ATOM 1461 C CA . ALA A 1 183 ? -5.381 -0.735 12.909 1.00 94.88 183 ALA A CA 1
ATOM 1462 C C . ALA A 1 183 ? -4.902 -2.173 13.170 1.00 94.88 183 ALA A C 1
ATOM 1464 O O . ALA A 1 183 ? -5.086 -3.026 12.311 1.00 94.88 183 ALA A O 1
ATOM 1465 N N . GLY A 1 184 ? -4.381 -2.457 14.369 1.00 94.81 184 GLY A N 1
ATOM 1466 C CA . GLY A 1 184 ? -4.030 -3.813 14.791 1.00 94.81 184 GLY A CA 1
ATOM 1467 C C . GLY A 1 184 ? -5.243 -4.741 14.875 1.00 94.81 184 GLY A C 1
ATOM 1468 O O . GLY A 1 184 ? -5.159 -5.880 14.428 1.00 94.81 184 GLY A O 1
ATOM 1469 N N . VAL A 1 185 ? -6.384 -4.252 15.383 1.00 95.06 185 VAL A N 1
ATOM 1470 C CA . VAL A 1 185 ? -7.645 -5.022 15.424 1.00 95.06 185 VAL A CA 1
ATOM 1471 C C . VAL A 1 185 ? -8.074 -5.413 14.015 1.00 95.06 185 VAL A C 1
ATOM 1473 O O . VAL A 1 185 ? -8.244 -6.595 13.732 1.00 95.06 185 VAL A O 1
ATOM 1476 N N . VAL A 1 186 ? -8.193 -4.435 13.113 1.00 95.75 186 VAL A N 1
ATOM 1477 C CA . VAL A 1 186 ? -8.616 -4.689 11.727 1.00 95.75 186 VAL A CA 1
ATOM 1478 C C . VAL A 1 186 ? -7.618 -5.597 11.004 1.00 95.75 186 VAL A C 1
ATOM 1480 O O . VAL A 1 186 ? -8.034 -6.515 10.303 1.00 95.75 186 VAL A O 1
ATOM 1483 N N . ALA A 1 187 ? -6.312 -5.396 11.206 1.00 95.88 187 ALA A N 1
ATOM 1484 C CA . ALA A 1 187 ? -5.279 -6.245 10.621 1.00 95.88 187 ALA A CA 1
ATOM 1485 C C . ALA A 1 187 ? -5.377 -7.700 11.103 1.00 95.88 187 ALA A C 1
ATOM 1487 O O . ALA A 1 187 ? -5.281 -8.609 10.283 1.00 95.88 187 ALA A O 1
ATOM 1488 N N . ALA A 1 188 ? -5.604 -7.930 12.401 1.00 95.69 188 ALA A N 1
ATOM 1489 C CA . ALA A 1 188 ? -5.731 -9.277 12.958 1.00 95.69 188 ALA A CA 1
ATOM 1490 C C . ALA A 1 188 ? -7.001 -9.975 12.463 1.00 95.69 188 ALA A C 1
ATOM 1492 O O . ALA A 1 188 ? -6.942 -11.137 12.065 1.00 95.69 188 ALA A O 1
ATOM 1493 N N . LEU A 1 189 ? -8.126 -9.255 12.414 1.00 94.88 189 LEU A N 1
ATOM 1494 C CA . LEU A 1 189 ? -9.384 -9.776 11.878 1.00 94.88 189 LEU A CA 1
ATOM 1495 C C . LEU A 1 189 ? -9.266 -10.134 10.392 1.00 94.88 189 LEU A C 1
ATOM 1497 O O . LEU A 1 189 ? -9.655 -11.232 10.000 1.00 94.88 189 LEU A O 1
ATOM 1501 N N . LEU A 1 190 ? -8.688 -9.249 9.570 1.00 94.81 190 LEU A N 1
ATOM 1502 C CA . LEU A 1 190 ? -8.438 -9.540 8.155 1.00 94.81 190 LEU A CA 1
ATOM 1503 C C . LEU A 1 190 ? -7.514 -10.740 7.985 1.00 94.81 190 LEU A C 1
ATOM 1505 O O . LEU A 1 190 ? -7.787 -11.600 7.157 1.00 94.81 190 LEU A O 1
ATOM 1509 N N . LEU A 1 191 ? -6.427 -10.813 8.755 1.00 94.06 191 LEU A N 1
ATOM 1510 C CA . LEU A 1 191 ? -5.477 -11.916 8.660 1.00 94.06 191 LEU A CA 1
ATOM 1511 C C . LEU A 1 191 ? -6.135 -13.254 9.025 1.00 94.06 191 LEU A C 1
ATOM 1513 O O . LEU A 1 191 ? -5.973 -14.224 8.290 1.00 94.06 191 LEU A O 1
ATOM 1517 N N . GLY A 1 192 ? -6.914 -13.289 10.109 1.00 93.38 192 GLY A N 1
ATOM 1518 C CA . GLY A 1 192 ? -7.694 -14.461 10.508 1.00 93.38 192 GLY A CA 1
ATOM 1519 C C . GLY A 1 192 ? -8.644 -14.921 9.406 1.00 93.38 192 GLY A C 1
ATOM 1520 O O . GLY A 1 192 ? -8.586 -16.069 8.974 1.00 93.38 192 GLY A O 1
ATOM 1521 N N . ARG A 1 193 ? -9.456 -14.002 8.876 1.00 91.81 193 ARG A N 1
ATOM 1522 C CA . ARG A 1 193 ? -10.482 -14.311 7.867 1.00 91.81 193 ARG A CA 1
ATOM 1523 C C . ARG A 1 193 ? -9.910 -14.691 6.501 1.00 91.81 193 ARG A C 1
ATOM 1525 O O . ARG A 1 193 ? -10.417 -15.607 5.857 1.00 91.81 193 ARG A O 1
ATOM 1532 N N . LEU A 1 194 ? -8.843 -14.017 6.066 1.00 90.62 194 LEU A N 1
ATOM 1533 C CA . LEU A 1 194 ? -8.202 -14.260 4.770 1.00 90.62 194 LEU A CA 1
ATOM 1534 C C . LEU A 1 194 ? -7.387 -15.548 4.724 1.00 90.62 194 LEU A C 1
ATOM 1536 O O . LEU A 1 194 ? -7.172 -16.051 3.631 1.00 90.62 194 LEU A O 1
ATOM 1540 N N . TYR A 1 195 ? -6.889 -16.048 5.854 1.00 89.94 195 TYR A N 1
ATOM 1541 C CA . TYR A 1 195 ? -6.019 -17.230 5.876 1.00 89.94 195 TYR A CA 1
ATOM 1542 C C . TYR A 1 195 ? -6.595 -18.406 6.663 1.00 89.94 195 TYR A C 1
ATOM 1544 O O . TYR A 1 195 ? -5.959 -19.453 6.715 1.00 89.94 195 TYR A O 1
ATOM 1552 N N . GLY A 1 196 ? -7.761 -18.242 7.287 1.00 88.31 196 GLY A N 1
ATOM 1553 C CA . GLY A 1 196 ? -8.361 -19.262 8.141 1.00 88.31 196 GLY A CA 1
ATOM 1554 C C . GLY A 1 196 ? -7.512 -19.642 9.347 1.00 88.31 196 GLY A C 1
ATOM 1555 O O . GLY A 1 196 ? -7.511 -20.794 9.762 1.00 88.31 196 GLY A O 1
ATOM 1556 N N . ILE A 1 197 ? -6.760 -18.685 9.895 1.00 90.00 197 ILE A N 1
ATOM 1557 C CA . ILE A 1 197 ? -5.900 -18.928 11.057 1.00 90.00 197 ILE A CA 1
ATOM 1558 C C . ILE A 1 197 ? -6.625 -18.613 12.363 1.00 90.00 197 ILE A C 1
ATOM 1560 O O . ILE A 1 197 ? -7.478 -17.722 12.428 1.00 90.00 197 ILE A O 1
ATOM 1564 N N . TYR A 1 198 ? -6.227 -19.312 13.425 1.00 90.81 198 TYR A N 1
ATOM 1565 C CA . TYR A 1 198 ? -6.808 -19.133 14.750 1.00 90.81 198 TYR A CA 1
ATOM 1566 C C . TYR A 1 198 ? -6.589 -17.711 15.291 1.00 90.81 198 TYR A C 1
ATOM 1568 O O . TYR A 1 198 ? -5.562 -17.087 15.006 1.00 90.81 198 TYR A O 1
ATOM 1576 N N . PRO A 1 199 ? -7.497 -17.196 16.143 1.00 93.31 199 PRO A N 1
ATOM 1577 C CA . PRO A 1 199 ? -7.421 -15.813 16.605 1.00 93.31 199 PRO A CA 1
ATOM 1578 C C . PRO A 1 199 ? -6.115 -15.473 17.333 1.00 93.31 199 PRO A C 1
ATOM 1580 O O . PRO A 1 199 ? -5.551 -14.401 17.126 1.00 93.31 199 PRO A O 1
ATOM 1583 N N . LEU A 1 200 ? -5.609 -16.392 18.162 1.00 94.06 200 LEU A N 1
ATOM 1584 C CA . LEU A 1 200 ? -4.347 -16.204 18.883 1.00 94.06 200 LEU A CA 1
ATOM 1585 C C . LEU A 1 200 ? -3.149 -16.144 17.929 1.00 94.06 200 LEU A C 1
ATOM 1587 O O . LEU A 1 200 ? -2.270 -15.306 18.108 1.00 94.06 200 LEU A O 1
ATOM 1591 N N . GLU A 1 201 ? -3.153 -16.969 16.881 1.00 94.38 201 GLU A N 1
ATOM 1592 C CA . GLU A 1 201 ? -2.119 -16.947 15.846 1.00 94.38 201 GLU A CA 1
ATOM 1593 C C . GLU A 1 201 ? -2.183 -15.651 15.024 1.00 94.38 201 GLU A C 1
ATOM 1595 O O . GLU A 1 201 ? -1.152 -15.041 14.734 1.00 94.38 201 GLU A O 1
ATOM 1600 N N . ALA A 1 202 ? -3.387 -15.177 14.688 1.00 95.38 202 ALA A N 1
ATOM 1601 C CA . ALA A 1 202 ? -3.566 -13.902 13.998 1.00 95.38 202 ALA A CA 1
ATOM 1602 C C . ALA A 1 202 ? -3.007 -12.730 14.818 1.00 95.38 202 ALA A C 1
ATOM 1604 O O . ALA A 1 202 ? -2.272 -11.893 14.287 1.00 95.38 202 ALA A O 1
ATOM 1605 N N . LEU A 1 203 ? -3.309 -12.701 16.119 1.00 95.88 203 LEU A N 1
ATOM 1606 C CA . LEU A 1 203 ? -2.781 -11.714 17.060 1.00 95.88 203 LEU A CA 1
ATOM 1607 C C . LEU A 1 203 ? -1.253 -11.785 17.159 1.00 95.88 203 LEU A C 1
ATOM 1609 O O . LEU A 1 203 ? -0.586 -10.754 17.089 1.00 95.88 203 LEU A O 1
ATOM 1613 N N . GLU A 1 204 ? -0.688 -12.987 17.267 1.00 95.69 204 GLU A N 1
ATOM 1614 C CA . GLU A 1 204 ? 0.760 -13.180 17.336 1.00 95.69 204 GLU A CA 1
ATOM 1615 C C . GLU A 1 204 ? 1.464 -12.676 16.068 1.00 95.69 204 GLU A C 1
ATOM 1617 O O . GLU A 1 204 ? 2.457 -11.946 16.144 1.00 95.69 204 GLU A O 1
ATOM 1622 N N . ARG A 1 205 ? 0.945 -13.015 14.884 1.00 95.38 205 ARG A N 1
ATOM 1623 C CA . ARG A 1 205 ? 1.519 -12.560 13.610 1.00 95.38 205 ARG A CA 1
ATOM 1624 C C . ARG A 1 205 ? 1.458 -11.041 13.478 1.00 95.38 205 ARG A C 1
ATOM 1626 O O . ARG A 1 205 ? 2.456 -10.425 13.107 1.00 95.38 205 ARG A O 1
ATOM 1633 N N . VAL A 1 206 ? 0.328 -10.426 13.829 1.00 95.12 206 VAL A N 1
ATOM 1634 C CA . VAL A 1 206 ? 0.176 -8.962 13.818 1.00 95.12 206 VAL A CA 1
ATOM 1635 C C . VAL A 1 206 ? 1.139 -8.286 14.792 1.00 95.12 206 VAL A C 1
ATOM 1637 O O . VAL A 1 206 ? 1.751 -7.279 14.425 1.00 95.12 206 VAL A O 1
ATOM 1640 N N . GLN A 1 207 ? 1.340 -8.857 15.984 1.00 94.44 207 GLN A N 1
ATOM 1641 C CA . GLN A 1 207 ? 2.347 -8.384 16.932 1.00 94.44 207 GLN A CA 1
ATOM 1642 C C . GLN A 1 207 ? 3.746 -8.429 16.311 1.00 94.44 207 GLN A C 1
ATOM 1644 O O . GLN A 1 207 ? 4.435 -7.411 16.299 1.00 94.44 207 GLN A O 1
ATOM 1649 N N . ARG A 1 208 ? 4.145 -9.561 15.715 1.00 91.94 208 ARG A N 1
ATOM 1650 C CA . ARG A 1 208 ? 5.455 -9.698 15.056 1.00 91.94 208 ARG A CA 1
ATOM 1651 C C . ARG A 1 208 ? 5.639 -8.673 13.931 1.00 91.94 208 ARG A C 1
ATOM 1653 O O . ARG A 1 208 ? 6.697 -8.054 13.841 1.00 91.94 208 ARG A O 1
ATOM 1660 N N . TYR A 1 209 ? 4.620 -8.442 13.098 1.00 91.25 209 TYR A N 1
ATOM 1661 C CA . TYR A 1 209 ? 4.684 -7.437 12.026 1.00 91.25 209 TYR A CA 1
ATOM 1662 C C . TYR A 1 209 ? 4.847 -6.014 12.565 1.00 91.25 209 TYR A C 1
ATOM 1664 O O . TYR A 1 209 ? 5.641 -5.234 12.034 1.00 91.25 209 TYR A O 1
ATOM 1672 N N . HIS A 1 210 ? 4.127 -5.679 13.634 1.00 89.12 210 HIS A N 1
ATOM 1673 C CA . HIS A 1 210 ? 4.271 -4.401 14.322 1.00 89.12 210 HIS A CA 1
ATOM 1674 C C . HIS A 1 210 ? 5.667 -4.249 14.951 1.00 89.12 210 HIS A C 1
ATOM 1676 O O . HIS A 1 210 ? 6.296 -3.192 14.854 1.00 89.12 210 HIS A O 1
ATOM 1682 N N . ASP A 1 211 ? 6.193 -5.318 15.541 1.00 87.94 211 ASP A N 1
ATOM 1683 C CA . ASP A 1 211 ? 7.465 -5.302 16.251 1.00 87.94 211 ASP A CA 1
ATOM 1684 C C . ASP A 1 211 ? 8.662 -5.089 15.323 1.00 87.94 211 ASP A C 1
ATOM 1686 O O . ASP A 1 211 ? 9.561 -4.306 15.642 1.00 87.94 211 ASP A O 1
ATOM 1690 N N . VAL A 1 212 ? 8.629 -5.667 14.121 1.00 83.31 212 VAL A N 1
ATOM 1691 C CA . VAL A 1 212 ? 9.630 -5.392 13.077 1.00 83.31 212 VAL A CA 1
ATOM 1692 C C . VAL A 1 212 ? 9.702 -3.890 12.763 1.00 83.31 212 VAL A C 1
ATOM 1694 O O . VAL A 1 212 ? 10.796 -3.338 12.621 1.00 83.31 212 VAL A O 1
ATOM 1697 N N . GLN A 1 213 ? 8.564 -3.183 12.735 1.00 74.06 213 GLN A N 1
ATOM 1698 C CA . GLN A 1 213 ? 8.566 -1.725 12.557 1.00 74.06 213 GLN A CA 1
ATOM 1699 C C . GLN A 1 213 ? 9.185 -0.993 13.756 1.00 74.06 213 GLN A C 1
ATOM 1701 O O . GLN A 1 213 ? 9.900 -0.003 13.577 1.00 74.06 213 GLN A O 1
ATOM 1706 N N . GLY A 1 214 ? 8.912 -1.455 14.979 1.00 70.19 214 GLY A N 1
ATOM 1707 C CA . GLY A 1 214 ? 9.488 -0.900 16.205 1.00 70.19 214 GLY A CA 1
ATOM 1708 C C . GLY A 1 214 ? 11.013 -1.026 16.242 1.00 70.19 214 GLY A C 1
ATOM 1709 O O . GLY A 1 214 ? 11.704 -0.038 16.506 1.00 70.19 214 GLY A O 1
ATOM 1710 N N . GLN A 1 215 ? 11.531 -2.206 15.900 1.00 65.38 215 GLN A N 1
ATOM 1711 C CA . GLN A 1 215 ? 12.968 -2.479 15.808 1.00 65.38 215 GLN A CA 1
ATOM 1712 C C . GLN A 1 215 ? 13.633 -1.634 14.720 1.00 65.38 215 GLN A C 1
ATOM 1714 O O . GLN A 1 215 ? 14.677 -1.033 14.968 1.00 65.38 215 GLN A O 1
ATOM 1719 N N . TYR A 1 216 ? 12.996 -1.490 13.552 1.00 63.19 216 TYR A N 1
ATOM 1720 C CA . TYR A 1 216 ? 13.500 -0.621 12.482 1.00 63.19 216 TYR A CA 1
ATOM 1721 C C . TYR A 1 216 ? 13.607 0.851 12.916 1.00 63.19 216 TYR A C 1
ATOM 1723 O O . TYR A 1 216 ? 14.513 1.570 12.501 1.00 63.19 216 TYR A O 1
ATOM 1731 N N . LYS A 1 217 ? 12.715 1.306 13.807 1.00 67.69 217 LYS A N 1
ATOM 1732 C CA . LYS A 1 217 ? 12.765 2.646 14.419 1.00 67.69 217 LYS A CA 1
ATOM 1733 C C . LYS A 1 217 ? 13.780 2.762 15.567 1.00 67.69 217 LYS A C 1
ATOM 1735 O O . LYS A 1 217 ? 13.858 3.818 16.192 1.00 67.69 217 LYS A O 1
ATOM 1740 N N . GLY A 1 218 ? 14.545 1.708 15.856 1.00 68.62 218 GLY A N 1
ATOM 1741 C CA . GLY A 1 218 ? 15.531 1.672 16.937 1.00 68.62 218 GLY A CA 1
ATOM 1742 C C . GLY A 1 218 ? 14.915 1.651 18.338 1.00 68.62 218 GLY A C 1
ATOM 1743 O O . GLY A 1 218 ? 15.586 2.028 19.299 1.00 68.62 218 GLY A O 1
ATOM 1744 N N . ARG A 1 219 ? 13.641 1.253 18.476 1.00 72.94 219 ARG A N 1
ATOM 1745 C CA . ARG A 1 219 ? 13.009 1.105 19.794 1.00 72.94 219 ARG A CA 1
ATOM 1746 C C . ARG A 1 219 ? 13.605 -0.099 20.512 1.00 72.94 219 ARG A C 1
ATOM 1748 O O . ARG A 1 219 ? 13.775 -1.162 19.919 1.00 72.94 219 ARG A O 1
ATOM 1755 N N . LYS A 1 220 ? 13.889 0.061 21.805 1.00 67.81 220 LYS A N 1
ATOM 1756 C CA . LYS A 1 220 ? 14.295 -1.063 22.660 1.00 67.81 220 LYS A CA 1
ATOM 1757 C C . LYS A 1 220 ? 13.113 -2.014 22.857 1.00 67.81 220 LYS A C 1
ATOM 1759 O O . LYS A 1 220 ? 11.967 -1.570 22.841 1.00 67.81 220 LYS A O 1
ATOM 1764 N N . GLN A 1 221 ? 13.393 -3.290 23.131 1.00 64.75 221 GLN A N 1
ATOM 1765 C CA . GLN A 1 221 ? 12.365 -4.301 23.422 1.00 64.75 221 GLN A CA 1
ATOM 1766 C C . GLN A 1 221 ? 11.396 -3.842 24.531 1.00 64.75 221 GLN A C 1
ATOM 1768 O O . GLN A 1 221 ? 10.191 -4.025 24.425 1.00 64.75 221 GLN A O 1
ATOM 1773 N N . SER A 1 222 ? 11.908 -3.150 25.555 1.00 62.19 222 SER A N 1
ATOM 1774 C CA . SER A 1 222 ? 11.119 -2.592 26.665 1.00 62.19 222 SER A CA 1
ATOM 1775 C C . SER A 1 222 ? 10.153 -1.465 26.272 1.00 62.19 222 SER A C 1
ATOM 1777 O O . SER A 1 222 ? 9.338 -1.047 27.086 1.00 62.19 222 SER A O 1
ATOM 1779 N N . GLN A 1 223 ? 10.247 -0.956 25.043 1.00 68.06 223 GLN A N 1
ATOM 1780 C CA . GLN A 1 223 ? 9.386 0.091 24.485 1.00 68.06 223 GLN A CA 1
ATOM 1781 C C . GLN A 1 223 ? 8.425 -0.461 23.421 1.00 68.06 223 GLN A C 1
ATOM 1783 O O . GLN A 1 223 ? 7.763 0.314 22.725 1.00 68.06 223 GLN A O 1
ATOM 1788 N N . MET A 1 224 ? 8.385 -1.785 23.237 1.00 74.44 224 MET A N 1
ATOM 1789 C CA . MET A 1 224 ? 7.471 -2.419 22.295 1.00 74.44 224 MET A CA 1
ATOM 1790 C C . MET A 1 224 ? 6.084 -2.483 22.912 1.00 74.44 224 MET A C 1
ATOM 1792 O O . MET A 1 224 ? 5.844 -3.146 23.918 1.00 74.44 224 MET A O 1
ATOM 1796 N N . GLU A 1 225 ? 5.171 -1.735 22.311 1.00 82.25 225 GLU A N 1
ATOM 1797 C CA . GLU A 1 225 ? 3.767 -1.797 22.667 1.00 82.25 225 GLU A CA 1
ATOM 1798 C C . GLU A 1 225 ? 3.121 -3.029 22.046 1.00 82.25 225 GLU A C 1
ATOM 1800 O O . GLU A 1 225 ? 3.484 -3.467 20.951 1.00 82.25 225 GLU A O 1
ATOM 1805 N N . SER A 1 226 ? 2.094 -3.539 22.714 1.00 89.56 226 SER A N 1
ATOM 1806 C CA . SER A 1 226 ? 1.281 -4.584 22.121 1.00 89.56 226 SER A CA 1
ATOM 1807 C C . SER A 1 226 ? 0.441 -4.081 20.942 1.00 89.56 226 SER A C 1
ATOM 1809 O O . SER A 1 226 ? 0.046 -2.914 20.891 1.00 89.56 226 SER A O 1
ATOM 1811 N N . CYS A 1 227 ? 0.116 -4.990 20.028 1.00 90.81 227 CYS A N 1
ATOM 1812 C CA . CYS A 1 227 ? -0.703 -4.767 18.850 1.00 90.81 227 CYS A CA 1
ATOM 1813 C C . CYS A 1 227 ? -1.642 -5.974 18.647 1.00 90.81 227 CYS A C 1
ATOM 1815 O O . CYS A 1 227 ? -1.163 -7.041 18.266 1.00 90.81 227 CYS A O 1
ATOM 1817 N N . PRO A 1 228 ? -2.961 -5.849 18.892 1.00 93.38 228 PRO A N 1
ATOM 1818 C CA . PRO A 1 228 ? -3.677 -4.685 19.410 1.00 93.38 228 PRO A CA 1
ATOM 1819 C C . PRO A 1 228 ? -3.239 -4.234 20.813 1.00 93.38 228 PRO A C 1
ATOM 1821 O O . PRO A 1 228 ? -2.901 -5.049 21.682 1.00 93.38 228 PRO A O 1
ATOM 1824 N N . ARG A 1 229 ? -3.279 -2.919 21.049 1.00 92.00 229 ARG A N 1
ATOM 1825 C CA . ARG A 1 229 ? -2.776 -2.282 22.277 1.00 92.00 229 ARG A CA 1
ATOM 1826 C C . ARG A 1 229 ? -3.496 -2.746 23.548 1.00 92.00 229 ARG A C 1
ATOM 1828 O O . ARG A 1 229 ? -2.822 -3.094 24.513 1.00 92.00 229 ARG A O 1
ATOM 1835 N N . LEU A 1 230 ? -4.830 -2.751 23.568 1.00 91.38 230 LEU A N 1
ATOM 1836 C CA . LEU A 1 230 ? -5.620 -3.061 24.772 1.00 91.38 230 LEU A CA 1
ATOM 1837 C C . LEU A 1 230 ? -6.051 -4.531 24.827 1.00 91.38 230 LEU A C 1
ATOM 1839 O O . LEU A 1 230 ? -6.250 -5.157 23.791 1.00 91.38 230 LEU A O 1
ATOM 1843 N N . ILE A 1 231 ? -6.255 -5.069 26.033 1.00 91.75 231 ILE A N 1
ATOM 1844 C CA . ILE A 1 231 ? -6.751 -6.445 26.236 1.00 91.75 231 ILE A CA 1
ATOM 1845 C C . ILE A 1 231 ? -8.131 -6.619 25.598 1.00 91.75 231 ILE A C 1
ATOM 1847 O O . ILE A 1 231 ? -8.330 -7.527 24.800 1.00 91.75 231 ILE A O 1
ATOM 1851 N N . SER A 1 232 ? -9.037 -5.678 25.840 1.00 91.75 232 SER A N 1
ATOM 1852 C CA . SER A 1 232 ? -10.396 -5.676 25.293 1.00 91.75 232 SER A CA 1
ATOM 1853 C C . SER A 1 232 ? -10.455 -5.646 23.758 1.00 91.75 232 SER A C 1
ATOM 1855 O O . SER A 1 232 ? -11.375 -6.189 23.153 1.00 91.75 232 SER A O 1
ATOM 1857 N N . GLN A 1 233 ? -9.445 -5.070 23.100 1.00 93.38 233 GLN A N 1
ATOM 1858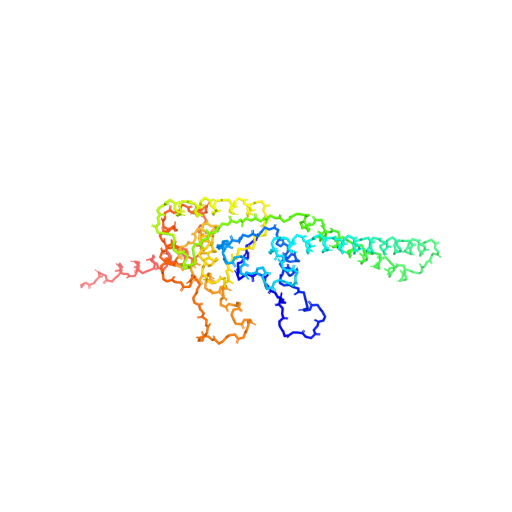 C CA . GLN A 1 233 ? -9.295 -5.145 21.642 1.00 93.38 233 GLN A CA 1
ATOM 1859 C C . GLN A 1 233 ? -8.936 -6.563 21.181 1.00 93.38 233 GLN A C 1
ATOM 1861 O O . GLN A 1 233 ? -9.425 -7.025 20.156 1.00 93.38 233 GLN A O 1
ATOM 1866 N N . ARG A 1 234 ? -8.086 -7.269 21.934 1.00 93.75 234 ARG A N 1
ATOM 1867 C CA . ARG A 1 234 ? -7.716 -8.662 21.639 1.00 93.75 234 ARG A CA 1
ATOM 1868 C C . ARG A 1 234 ? -8.882 -9.602 21.904 1.00 93.75 234 ARG A C 1
ATOM 1870 O O . ARG A 1 234 ? -9.137 -10.477 21.090 1.00 93.75 234 ARG A O 1
ATOM 1877 N N . GLU A 1 235 ? -9.621 -9.379 22.987 1.00 92.56 235 GLU A N 1
ATOM 1878 C CA . GLU A 1 235 ? -10.861 -10.102 23.280 1.00 92.56 235 GLU A CA 1
ATOM 1879 C C . GLU A 1 235 ? -11.886 -9.922 22.159 1.00 92.56 235 GLU A C 1
ATOM 1881 O O . GLU A 1 235 ? -12.502 -10.897 21.740 1.00 92.56 235 GLU A O 1
ATOM 1886 N N . GLN A 1 236 ? -12.022 -8.710 21.607 1.00 91.81 236 GLN A N 1
ATOM 1887 C CA . GLN A 1 236 ? -12.866 -8.481 20.435 1.00 91.81 236 GLN A CA 1
ATOM 1888 C C . GLN A 1 236 ? -12.392 -9.289 19.219 1.00 91.81 236 GLN A C 1
ATOM 1890 O O . GLN A 1 236 ? -13.218 -9.906 18.553 1.00 91.81 236 GLN A O 1
ATOM 1895 N N . VAL A 1 237 ? -11.083 -9.333 18.942 1.00 93.69 237 VAL A N 1
ATOM 1896 C CA . VAL A 1 237 ? -10.529 -10.156 17.849 1.00 93.69 237 VAL A CA 1
ATOM 1897 C C . VAL A 1 237 ? -10.853 -11.634 18.053 1.00 93.69 237 VAL A C 1
ATOM 1899 O O . VAL A 1 237 ? -11.355 -12.275 17.134 1.00 93.69 237 VAL A O 1
ATOM 1902 N N . VAL A 1 238 ? -10.604 -12.161 19.255 1.00 93.25 238 VAL A N 1
ATOM 1903 C CA . VAL A 1 238 ? -10.905 -13.556 19.608 1.00 93.25 238 VAL A CA 1
ATOM 1904 C C . VAL A 1 238 ? -12.384 -13.846 19.409 1.00 93.25 238 VAL A C 1
ATOM 1906 O O . VAL A 1 238 ? -12.730 -14.784 18.697 1.00 93.25 238 VAL A O 1
ATOM 1909 N N . ARG A 1 239 ? -13.248 -12.998 19.970 1.00 90.81 239 ARG A N 1
ATOM 1910 C CA . ARG A 1 239 ? -14.697 -13.137 19.876 1.00 90.81 239 ARG A CA 1
ATOM 1911 C C . ARG A 1 239 ? -15.166 -13.125 18.423 1.00 90.81 239 ARG A C 1
ATOM 1913 O O . ARG A 1 239 ? -15.885 -14.026 18.028 1.00 90.81 239 ARG A O 1
ATOM 1920 N N . LEU A 1 240 ? -14.759 -12.155 17.606 1.00 91.06 240 LEU A N 1
ATOM 1921 C CA . LEU A 1 240 ? -15.245 -12.043 16.223 1.00 91.06 240 LEU A CA 1
ATOM 1922 C C . LEU A 1 240 ? -14.697 -13.137 15.298 1.00 91.06 240 LEU A C 1
ATOM 1924 O O . LEU A 1 240 ? -15.411 -13.587 14.405 1.00 91.06 240 LEU A O 1
ATOM 1928 N N . LEU A 1 241 ? -13.464 -13.598 15.512 1.00 90.75 241 LEU A N 1
ATOM 1929 C CA . LEU A 1 241 ? -12.904 -14.697 14.723 1.00 90.75 241 LEU A CA 1
ATOM 1930 C C . LEU A 1 241 ? -13.490 -16.065 15.096 1.00 90.75 241 LEU A C 1
ATOM 1932 O O . LEU A 1 241 ? -13.564 -16.929 14.235 1.00 90.75 241 LEU A O 1
ATOM 1936 N N . GLN A 1 242 ? -13.974 -16.255 16.327 1.00 84.00 242 GLN A N 1
ATOM 1937 C CA . GLN A 1 242 ? -14.680 -17.486 16.718 1.00 84.00 242 GLN A CA 1
ATOM 1938 C C . GLN A 1 242 ? -16.005 -17.695 15.972 1.00 84.00 242 GLN A C 1
ATOM 1940 O O . GLN A 1 242 ? -16.419 -18.834 15.788 1.00 84.00 242 GLN A O 1
ATOM 1945 N N . TYR A 1 243 ? -16.669 -16.613 15.554 1.00 71.25 243 TYR A N 1
ATOM 1946 C CA . TYR A 1 243 ? -17.982 -16.662 14.893 1.00 71.25 243 TYR A CA 1
ATOM 1947 C C . TYR A 1 243 ? -17.923 -16.423 13.385 1.00 71.25 243 TYR A C 1
ATOM 1949 O O . TYR A 1 243 ? -18.964 -16.252 12.753 1.00 71.25 243 TYR A O 1
ATOM 1957 N N . THR A 1 244 ? -16.729 -16.345 12.798 1.00 67.75 244 THR A N 1
ATOM 1958 C CA . THR A 1 244 ? -16.594 -16.097 11.364 1.00 67.75 244 THR A CA 1
ATOM 1959 C C . THR A 1 244 ? -16.075 -17.332 10.657 1.00 67.75 244 THR A C 1
ATOM 1961 O O . THR A 1 244 ? -15.012 -17.841 10.993 1.00 67.75 244 THR A O 1
ATOM 1964 N N . GLU A 1 245 ? -16.826 -17.801 9.659 1.00 61.44 245 GLU A N 1
ATOM 1965 C CA . GLU A 1 245 ? -16.359 -18.874 8.787 1.00 61.44 245 GLU A CA 1
ATOM 1966 C C . GLU A 1 245 ? -15.143 -18.379 7.989 1.00 61.44 245 GLU A C 1
ATOM 1968 O O . GLU A 1 245 ? -15.230 -17.346 7.305 1.00 61.44 245 GLU A O 1
ATOM 1973 N N . PRO A 1 246 ? -13.988 -19.053 8.088 1.00 60.94 246 PRO A N 1
ATOM 1974 C CA . PRO A 1 246 ? -12.836 -18.701 7.285 1.00 60.94 246 PRO A CA 1
ATOM 1975 C C . PRO A 1 246 ? -13.101 -19.029 5.813 1.00 60.94 246 PRO A C 1
ATOM 1977 O O . PRO A 1 246 ? -13.618 -20.088 5.473 1.00 60.94 246 PRO A O 1
ATOM 1980 N N . ILE A 1 247 ? -12.694 -18.134 4.908 1.00 56.12 247 ILE A N 1
ATOM 1981 C CA . ILE A 1 247 ? -12.901 -18.308 3.455 1.00 56.12 247 ILE A CA 1
ATOM 1982 C C . ILE A 1 247 ? -12.180 -19.560 2.913 1.00 56.12 247 ILE A C 1
ATOM 1984 O O . ILE A 1 247 ? -12.549 -20.076 1.860 1.00 56.12 247 ILE A O 1
ATOM 1988 N N . TYR A 1 248 ? -11.154 -20.041 3.618 1.00 52.69 248 TYR A N 1
ATOM 1989 C CA . TYR A 1 248 ? -10.263 -21.120 3.187 1.00 52.69 248 TYR A CA 1
ATOM 1990 C C . TYR A 1 248 ? -10.258 -22.326 4.139 1.00 52.69 248 TYR A C 1
ATOM 1992 O O . TYR A 1 248 ? -9.214 -22.948 4.329 1.00 52.69 248 TYR A O 1
ATOM 2000 N N . ASP A 1 249 ? -11.407 -22.677 4.719 1.00 47.34 249 ASP A N 1
ATOM 2001 C CA . ASP A 1 249 ? -11.538 -23.823 5.640 1.00 47.34 249 ASP A CA 1
ATOM 2002 C C . ASP A 1 249 ? -10.998 -25.150 5.050 1.00 47.34 249 ASP A C 1
ATOM 2004 O O . ASP A 1 249 ? -10.541 -26.037 5.763 1.00 47.34 249 ASP A O 1
ATOM 2008 N N . SER A 1 250 ? -10.950 -25.276 3.717 1.00 42.88 250 SER A N 1
ATOM 2009 C CA . SER A 1 250 ? -10.469 -26.480 3.027 1.00 42.88 250 SER A CA 1
ATOM 2010 C C . SER A 1 250 ? -8.965 -26.525 2.725 1.00 42.88 250 SER A C 1
ATOM 2012 O O . SER A 1 250 ? -8.498 -27.517 2.164 1.00 42.88 250 SER A O 1
ATOM 2014 N N . THR A 1 251 ? -8.182 -25.485 3.025 1.00 47.12 251 THR A N 1
ATOM 2015 C CA . THR A 1 251 ? -6.716 -25.561 2.888 1.00 47.12 251 THR A CA 1
ATOM 2016 C C . THR A 1 251 ? -6.089 -25.736 4.255 1.00 47.12 251 THR A C 1
ATOM 2018 O O . THR A 1 251 ? -5.742 -24.759 4.914 1.00 47.12 251 THR A O 1
ATOM 2021 N N . ILE A 1 252 ? -5.927 -27.001 4.645 1.00 48.16 252 ILE A N 1
ATOM 2022 C CA . ILE A 1 252 ? -5.134 -27.420 5.801 1.00 48.16 252 ILE A CA 1
ATOM 2023 C C . ILE A 1 252 ? -3.795 -26.678 5.739 1.00 48.16 252 ILE A C 1
ATOM 2025 O O . ILE A 1 252 ? -2.963 -26.909 4.855 1.00 48.16 252 ILE A O 1
ATOM 2029 N N . THR A 1 253 ? -3.595 -25.734 6.651 1.00 48.50 253 THR A N 1
ATOM 2030 C CA . THR A 1 253 ? -2.305 -25.067 6.799 1.00 48.50 253 THR A CA 1
ATOM 2031 C C . THR A 1 253 ? -1.331 -26.073 7.408 1.00 48.50 253 THR A C 1
ATOM 2033 O O . THR A 1 253 ? -1.705 -26.858 8.274 1.00 48.50 253 THR A O 1
ATOM 2036 N N . ARG A 1 254 ? -0.064 -26.073 6.964 1.00 47.16 254 ARG A N 1
ATOM 2037 C CA . ARG A 1 254 ? 0.987 -26.997 7.453 1.00 47.16 254 ARG A CA 1
ATOM 2038 C C . ARG A 1 254 ? 1.037 -27.117 8.986 1.00 47.16 254 ARG A C 1
ATOM 2040 O O . ARG A 1 254 ? 1.343 -28.185 9.493 1.00 47.16 254 ARG A O 1
ATOM 2047 N N . THR A 1 255 ? 0.672 -26.058 9.705 1.00 48.41 255 THR A N 1
ATOM 2048 C CA . THR A 1 255 ? 0.608 -26.019 11.169 1.00 48.41 255 THR A CA 1
ATOM 2049 C C . THR A 1 255 ? -0.431 -26.977 11.773 1.00 48.41 255 THR A C 1
ATOM 2051 O O . THR A 1 255 ? -0.193 -27.521 12.847 1.00 48.41 255 THR A O 1
ATOM 2054 N N . GLN A 1 256 ? -1.569 -27.211 11.105 1.00 48.38 256 GLN A N 1
ATOM 2055 C CA . GLN A 1 256 ? -2.548 -28.220 11.537 1.00 48.38 256 GLN A CA 1
ATOM 2056 C C . GLN A 1 256 ? -1.998 -29.639 11.358 1.00 48.38 256 GLN A C 1
ATOM 2058 O O . GLN A 1 256 ? -2.180 -30.467 12.241 1.00 48.38 256 GLN A O 1
ATOM 2063 N N . ILE A 1 257 ? -1.234 -29.890 10.288 1.00 51.81 257 ILE A N 1
ATOM 2064 C CA . ILE A 1 257 ? -0.582 -31.190 10.063 1.00 51.81 257 ILE A CA 1
ATOM 2065 C C . ILE A 1 257 ? 0.392 -31.499 11.204 1.00 51.81 257 ILE A C 1
ATOM 2067 O O . ILE A 1 257 ? 0.380 -32.608 11.724 1.00 51.81 257 ILE A O 1
ATOM 2071 N N . ASP A 1 258 ? 1.195 -30.525 11.636 1.00 48.34 258 ASP A N 1
ATOM 2072 C CA . ASP A 1 258 ? 2.162 -30.751 12.715 1.00 48.34 258 ASP A CA 1
ATOM 2073 C C . ASP A 1 258 ? 1.474 -30.999 14.070 1.00 48.34 258 ASP A C 1
ATOM 2075 O O . ASP A 1 258 ? 1.889 -31.889 14.811 1.00 48.34 258 ASP A O 1
ATOM 2079 N N . ASN A 1 259 ? 0.382 -30.292 14.382 1.00 47.09 259 ASN A N 1
ATOM 2080 C CA . ASN A 1 259 ? -0.366 -30.514 15.626 1.00 47.09 259 ASN A CA 1
ATOM 2081 C C . ASN A 1 259 ? -1.142 -31.842 15.632 1.00 47.09 259 ASN A C 1
ATOM 2083 O O . ASN A 1 259 ? -1.160 -32.527 16.656 1.00 47.09 259 ASN A O 1
ATOM 2087 N N . ASP A 1 260 ? -1.721 -32.242 14.499 1.00 49.44 260 ASP A N 1
ATOM 2088 C CA . ASP A 1 260 ? -2.443 -33.512 14.380 1.00 49.44 260 ASP A CA 1
ATOM 2089 C C . ASP A 1 260 ? -1.476 -34.707 14.390 1.00 49.44 260 ASP A C 1
ATOM 2091 O O . ASP A 1 260 ? -1.758 -35.737 15.002 1.00 49.44 260 ASP A O 1
ATOM 2095 N N . VAL A 1 261 ? -0.285 -34.567 13.792 1.00 51.81 261 VAL A N 1
ATOM 2096 C CA . VAL A 1 261 ? 0.777 -35.586 13.859 1.00 51.81 261 VAL A CA 1
ATOM 2097 C C . VAL A 1 261 ? 1.313 -35.729 15.287 1.00 51.81 261 VAL A C 1
ATOM 2099 O O . VAL A 1 261 ? 1.528 -36.854 15.746 1.00 51.81 261 VAL A O 1
ATOM 2102 N N . VAL A 1 262 ? 1.474 -34.624 16.024 1.00 51.41 262 VAL A N 1
ATOM 2103 C CA . VAL A 1 262 ? 1.887 -34.665 17.436 1.00 51.41 262 VAL A CA 1
ATOM 2104 C C . VAL A 1 262 ? 0.808 -35.328 18.301 1.00 51.41 262 VAL A C 1
ATOM 2106 O O . VAL A 1 262 ? 1.132 -36.258 19.044 1.00 51.41 262 VAL A O 1
ATOM 2109 N N . GLN A 1 263 ? -0.474 -34.981 18.138 1.00 46.88 263 GLN A N 1
ATOM 2110 C CA . GLN A 1 263 ? -1.566 -35.609 18.897 1.00 46.88 263 GLN A CA 1
ATOM 2111 C C . GLN A 1 263 ? -1.760 -37.101 18.581 1.00 46.88 263 GLN A C 1
ATOM 2113 O O . GLN A 1 263 ? -2.026 -37.893 19.493 1.00 46.88 263 GLN A O 1
ATOM 2118 N N . LEU A 1 264 ? -1.582 -37.519 17.323 1.00 50.62 264 LEU A N 1
ATOM 2119 C CA . LEU A 1 264 ? -1.625 -38.933 16.928 1.00 50.62 264 LEU A CA 1
ATOM 2120 C C . LEU A 1 264 ? -0.424 -39.723 17.473 1.00 50.62 264 LEU A C 1
ATOM 2122 O O . LEU A 1 264 ? -0.552 -40.902 17.814 1.00 50.62 264 LEU A O 1
ATOM 2126 N N . SER A 1 265 ? 0.740 -39.081 17.614 1.00 51.94 265 SER A N 1
ATOM 2127 C CA . SER A 1 265 ? 1.924 -39.725 18.187 1.00 51.94 265 SER A CA 1
ATOM 2128 C C . SER A 1 265 ? 1.784 -39.967 19.699 1.00 51.94 265 SER A C 1
ATOM 2130 O O . SER A 1 265 ? 2.058 -41.079 20.162 1.00 51.94 265 SER A O 1
ATOM 2132 N N . GLU A 1 266 ? 1.247 -39.002 20.454 1.00 49.06 266 GLU A N 1
ATOM 2133 C CA . GLU A 1 266 ? 1.064 -39.101 21.911 1.00 49.06 266 GLU A CA 1
ATOM 2134 C C . GLU A 1 266 ? -0.052 -40.080 22.312 1.00 49.06 266 GLU A C 1
ATOM 2136 O O . GLU A 1 266 ? 0.083 -40.831 23.284 1.00 49.06 266 GLU A O 1
ATOM 2141 N N . THR A 1 267 ? -1.129 -40.159 21.525 1.00 52.56 267 THR A N 1
ATOM 2142 C CA . THR A 1 267 ? -2.192 -41.157 21.740 1.00 52.56 267 THR A CA 1
ATOM 2143 C C . THR A 1 267 ? -1.737 -42.580 21.400 1.00 52.56 267 THR A C 1
ATOM 2145 O O . THR A 1 267 ? -2.136 -43.532 22.079 1.00 52.56 267 THR A O 1
ATOM 2148 N N . SER A 1 268 ? -0.831 -42.755 20.429 1.00 49.09 268 SER A N 1
ATOM 2149 C CA . SER A 1 268 ? -0.258 -44.074 20.120 1.00 49.09 268 SER A CA 1
ATOM 2150 C C . SER A 1 268 ? 0.686 -44.593 21.218 1.00 49.09 268 SER A C 1
ATOM 2152 O O . SER A 1 268 ? 0.683 -45.792 21.512 1.00 49.09 268 SER A O 1
ATOM 2154 N N . LEU A 1 269 ? 1.432 -43.703 21.884 1.00 47.88 269 LEU A N 1
ATOM 2155 C CA . LEU A 1 269 ? 2.375 -44.045 22.957 1.00 47.88 269 LEU A CA 1
ATOM 2156 C C . LEU A 1 269 ? 1.666 -44.386 24.278 1.00 47.88 269 LEU A C 1
ATOM 2158 O O . LEU A 1 269 ? 2.041 -45.361 24.932 1.00 47.88 269 LEU A O 1
ATOM 2162 N N . ASN A 1 270 ? 0.577 -43.691 24.621 1.00 47.72 270 ASN A N 1
ATOM 2163 C CA . ASN A 1 270 ? -0.194 -43.985 25.838 1.00 47.72 270 ASN A CA 1
ATOM 2164 C C . ASN A 1 270 ? -1.029 -45.277 25.758 1.00 47.72 270 ASN A C 1
ATOM 2166 O O . ASN A 1 270 ? -1.360 -45.862 26.789 1.00 47.72 270 ASN A O 1
ATOM 2170 N N . SER A 1 271 ? -1.322 -45.786 24.557 1.00 49.19 271 SER A N 1
ATOM 2171 C CA . SER A 1 271 ? -2.054 -47.053 24.383 1.00 49.19 271 SER A CA 1
ATOM 2172 C C . SER A 1 271 ? -1.183 -48.314 24.528 1.00 49.19 271 SER A C 1
ATOM 2174 O O . SER A 1 271 ? -1.714 -49.408 24.732 1.00 49.19 271 SER A O 1
ATOM 2176 N N . ARG A 1 272 ? 0.153 -48.187 24.472 1.00 47.59 272 ARG A N 1
ATOM 2177 C CA . ARG A 1 272 ? 1.097 -49.320 24.576 1.00 47.59 272 ARG A CA 1
ATOM 2178 C C . ARG A 1 272 ? 1.648 -49.570 25.987 1.00 47.59 272 ARG A C 1
ATOM 2180 O O . ARG A 1 272 ? 2.281 -50.598 26.194 1.00 47.59 272 ARG A O 1
ATOM 2187 N N . GLY A 1 273 ? 1.370 -48.698 26.960 1.00 43.91 273 GLY A N 1
ATOM 2188 C CA . GLY A 1 273 ? 1.836 -48.838 28.351 1.00 43.91 273 GLY A CA 1
ATOM 2189 C C . GLY A 1 273 ? 0.894 -49.585 29.310 1.00 43.91 273 GLY A C 1
ATOM 2190 O O . GLY A 1 273 ? 1.265 -49.827 30.452 1.00 43.91 273 GLY A O 1
ATOM 2191 N N . ALA A 1 274 ? -0.317 -49.962 28.881 1.00 46.56 274 ALA A N 1
ATOM 2192 C CA . ALA A 1 274 ? -1.356 -50.505 29.771 1.00 46.56 274 ALA A CA 1
ATOM 2193 C C . ALA A 1 274 ? -1.528 -52.041 29.725 1.00 46.56 274 ALA A C 1
ATOM 2195 O O . ALA A 1 274 ? -2.538 -52.566 30.197 1.00 46.56 274 ALA A O 1
ATOM 2196 N N . ARG A 1 275 ? -0.569 -52.792 29.164 1.00 47.44 275 ARG A N 1
ATOM 2197 C CA . ARG A 1 275 ? -0.593 -54.268 29.164 1.00 47.44 275 ARG A CA 1
ATOM 2198 C C . ARG A 1 275 ? 0.772 -54.870 29.484 1.00 47.44 275 ARG A C 1
ATOM 2200 O O . ARG A 1 275 ? 1.441 -55.366 28.591 1.00 47.44 275 ARG A O 1
ATOM 2207 N N . THR A 1 276 ? 1.100 -54.903 30.769 1.00 41.94 276 THR A N 1
ATOM 2208 C CA . THR A 1 276 ? 1.891 -55.977 31.391 1.00 41.94 276 THR A CA 1
ATOM 2209 C C . THR A 1 276 ? 1.640 -55.930 32.898 1.00 41.94 276 THR A C 1
ATOM 2211 O O . THR A 1 276 ? 2.160 -55.071 33.605 1.00 41.94 276 THR A O 1
ATOM 2214 N N . ARG A 1 277 ? 0.753 -56.821 33.353 1.00 39.81 277 ARG A N 1
ATOM 2215 C CA . ARG A 1 277 ? 0.820 -57.409 34.694 1.00 39.81 277 ARG A CA 1
ATOM 2216 C C . ARG A 1 277 ? 1.824 -58.551 34.652 1.00 39.81 277 ARG A C 1
ATOM 2218 O O . ARG A 1 277 ? 1.916 -59.166 33.564 1.00 39.81 277 ARG A O 1
#

Radius of gyration: 26.07 Å; chains: 1; bounding box: 57×81×78 Å

pLDDT: mean 83.51, std 16.77, range [39.81, 97.69]

Sequence (277 aa):
SVIFGGYPIGQARIKTERITSRSSSIACLLTAGVDTFVCLMEAEELARMKKVHEKGWLFDEEANVFCADIRRELIVGVNACAESLEYAKARAARGRQVGYGRAQQDQLDIAEENRRNDYDKAKAFYDNFTPNLNHIFFPMPKGGVRQRPEEDKQLLDLLVELEQRIRRKERLYIFSQGGSGRAGVVAALLLGRLYGIYPLEALERVQRYHDVQGQYKGRKQSQMESCPRLISQREQVVRLLQYTEPIYDSTITRTQIDNDVVQLSETSLNSRGARTR

Organism: NCBI:txi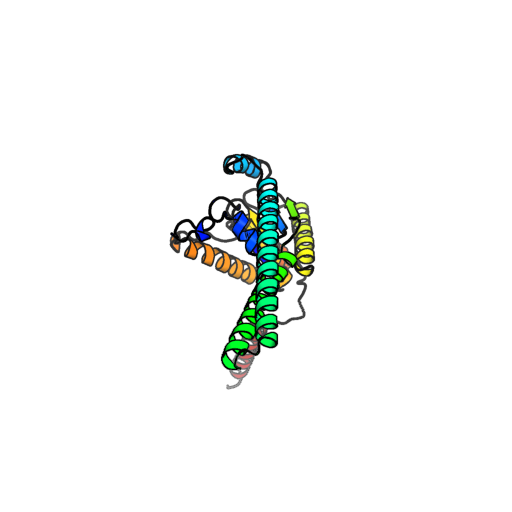d96639

Foldseek 3Di:
DEAFWADFAAFPDPDDPDPVRRDGSLLVCLLVQAFEEEEQADPVVQQVCLVRDPVSDGPQVVSFVSLQVVLVVLVVQLVVLVVQLVVLVVVLVVCVVVVPDPVVSVVSVVSSVVSVVSNVVSVVSSVSRDPHHHYHYHYADDQRFDPDPVNLVVLVVVLVVVVVCVVVVHYYYYYYNGRQANVLLSQLLNVCQAPVDALVVSQVVSLVVQVVVCVVVVHDPVPRAGRNRDPSSSVSSNVSSVPDDRPPPPDPDVVNVVVVVVVVVVVVVVVPPPDDD

Secondary structure (DSSP, 8-state):
-EEEES---SBS-SS--SGGG--BHHHHHHHTT--EEEE---HHHHHHHGGGSTTS--HHHHHHHHHHHHHHHHHHHHHHHHHHHHHHHHHHHHHHHHT--HHHHHHHHHHHHHHHHHHHHHHHHHHTS-SS-EEEE----TT----SHHHHHHHHHHHHHHHHHHHTT--EEEE-SSSSSHHHHHHHHHHHHHHT--HHHHHHHHHHHHHHHHHHTT--GGG---SS-SHHHHHHHHHHHHTS--TTTTS--HHHHHHHHHHHHHHHHHTSSS---

InterPro domains:
  IPR029021 Protein-tyrosine phosphatase-like [G3DSA:3.90.190.10] (105-249)
  IPR029021 Protein-tyrosine phosphatase-like [SSF52799] (24-211)